Protein 4O64 (pdb70)

Secondary structure (P-SEA, 3-state):
cbbbbccccccccccccccccccccccccccccccccccccccccccccccccccccccccccccccccaaaaaaabbbbbccccccccccccccccbbbbbbccccccccccccc/cbbbbccccccccccccccccccccccccccccccccccccccccccccccccccccccccccccccccaaaaaaabbbbbccccccccccccccccbbbbbccccccccccccc/cccccccccccccccccccccccccccccccccccccccccccccccccccccccccccccccccccccaaaaaaabbbbbccccccccccccccccbbbbbcccccccccccccc

Radius of gyration: 34.54 Å; Cα contacts (8 Å, |Δi|>4): 686; chains: 3; bounding box: 106×86×38 Å

Nearest PDB structures (foldseek):
  4o64-assembly3_C  TM=9.996E-01  e=2.017E-24  Homo sapiens
  4o64-assembly2_B  TM=9.892E-01  e=1.108E-23  Homo sapiens
  6asb-assembly1_C  TM=9.617E-01  e=6.435E-22  Homo sapiens
  6asb-assembly4_L  TM=9.387E-01  e=3.248E-19  Homo sapiens
  4bbq-assembly2_B  TM=8.439E-01  e=7.973E-17  Homo sapiens

Structure (mmCIF, N/CA/C/O backbone):
data_4O64
#
_entry.id   4O64
#
_cell.length_a   107.322
_cell.length_b   107.322
_cell.length_c   34.130
_cell.angle_alpha   90.000
_cell.angle_beta   90.000
_cell.angle_gamma   120.000
#
_symmetry.space_group_name_H-M   'P 31'
#
loop_
_entity.id
_entity.type
_entity.pdbx_description
1 polymer 'Lysine-specific demethylase 2B'
2 non-polymer 'ZINC ION'
3 non-polymer 'UNKNOWN ATOM OR ION'
4 water water
#
loop_
_atom_site.group_PDB
_atom_site.id
_atom_site.type_symbol
_atom_site.label_atom_id
_atom_site.label_alt_id
_atom_site.label_comp_id
_atom_site.label_asym_id
_atom_site.label_entity_id
_atom_site.label_seq_id
_atom_site.pdbx_PDB_ins_code
_atom_site.Cartn_x
_atom_site.Cartn_y
_atom_site.Cartn_z
_atom_site.occupancy
_atom_site.B_iso_or_equiv
_atom_site.auth_seq_id
_atom_site.auth_comp_id
_atom_site.auth_asym_id
_atom_site.auth_atom_id
_atom_site.pdbx_PDB_model_num
ATOM 1 N N A ARG A 1 3 ? 106.936 58.148 1.241 0.50 53.51 608 ARG A N 1
ATOM 2 N N B ARG A 1 3 ? 105.831 59.589 0.349 0.50 53.19 608 ARG A N 1
ATOM 3 C CA A ARG A 1 3 ? 106.192 58.023 -0.056 0.50 53.11 608 ARG A CA 1
ATOM 4 C CA B ARG A 1 3 ? 106.129 58.150 0.078 0.50 52.41 608 ARG A CA 1
ATOM 5 C C . ARG A 1 3 ? 104.835 57.342 0.131 1.00 50.49 608 ARG A C 1
ATOM 6 O O . ARG A 1 3 ? 104.688 56.438 0.952 1.00 51.31 608 ARG A O 1
ATOM 9 N N . ARG A 1 4 ? 103.862 57.731 -0.683 1.00 49.61 609 ARG A N 1
ATOM 10 C CA . ARG A 1 4 ? 102.526 57.165 -0.550 1.00 47.82 609 ARG A CA 1
ATOM 11 C C . ARG A 1 4 ? 102.525 55.731 -1.084 1.00 42.24 609 ARG A C 1
ATOM 12 O O . ARG A 1 4 ? 103.213 55.403 -2.057 1.00 43.56 609 ARG A O 1
ATOM 16 N N . ARG A 1 5 ? 101.771 54.885 -0.400 1.00 36.39 610 ARG A N 1
ATOM 17 C CA . ARG A 1 5 ? 101.691 53.470 -0.692 1.00 34.02 610 ARG A CA 1
ATOM 18 C C . ARG A 1 5 ? 100.232 53.106 -0.860 1.00 33.38 610 ARG A C 1
ATOM 19 O O . ARG A 1 5 ? 99.353 53.888 -0.530 1.00 34.04 610 ARG A O 1
ATOM 27 N N . THR A 1 6 ? 99.992 51.907 -1.377 1.00 32.95 611 THR A N 1
ATOM 28 C CA . THR A 1 6 ? 98.658 51.426 -1.627 1.00 31.97 611 THR A CA 1
ATOM 29 C C . THR A 1 6 ? 98.435 50.177 -0.786 1.00 32.32 611 THR A C 1
ATOM 30 O O . THR A 1 6 ? 99.384 49.522 -0.350 1.00 32.01 611 THR A O 1
ATOM 34 N N . ARG A 1 7 ? 97.171 49.877 -0.535 1.00 30.54 612 ARG A N 1
ATOM 35 C CA . ARG A 1 7 ? 96.804 48.726 0.234 1.00 31.07 612 ARG A CA 1
ATOM 36 C C . ARG A 1 7 ? 97.184 47.428 -0.517 1.00 32.03 612 ARG A C 1
ATOM 37 O O . ARG A 1 7 ? 97.159 47.369 -1.733 1.00 33.20 612 ARG A O 1
ATOM 45 N N . CYS A 1 8 ? 97.569 46.413 0.246 1.00 32.53 613 CYS A N 1
ATOM 46 C CA . CYS A 1 8 ? 98.124 45.171 -0.297 1.00 32.13 613 CYS A CA 1
ATOM 47 C C . CYS A 1 8 ? 97.062 44.281 -0.959 1.00 36.03 613 CYS A C 1
ATOM 48 O O . CYS A 1 8 ? 97.389 43.489 -1.840 1.00 37.22 613 CYS A O 1
ATOM 51 N N . ARG A 1 9 ? 95.805 44.401 -0.496 1.00 38.89 614 ARG A N 1
ATOM 52 C CA . ARG A 1 9 ? 94.627 43.691 -1.060 1.00 41.89 614 ARG A CA 1
ATOM 53 C C . ARG A 1 9 ? 94.580 42.190 -0.709 1.00 44.86 614 ARG A C 1
ATOM 54 O O . ARG A 1 9 ? 93.824 41.421 -1.320 1.00 47.03 614 ARG A O 1
ATOM 62 N N . LYS A 1 10 ? 95.367 41.784 0.287 1.00 42.08 615 LYS A N 1
ATOM 63 C CA . LYS A 1 10 ? 95.477 40.363 0.669 1.00 43.37 615 LYS A CA 1
ATOM 64 C C . LYS A 1 10 ? 95.355 40.120 2.199 1.00 41.92 615 LYS A C 1
ATOM 65 O O . LYS A 1 10 ? 95.228 38.979 2.631 1.00 46.45 615 LYS A O 1
ATOM 69 N N . CYS A 1 11 ? 95.422 41.166 3.016 1.00 38.67 616 CYS A N 1
ATOM 70 C CA . CYS A 1 11 ? 95.380 40.982 4.464 1.00 38.52 616 CYS A CA 1
ATOM 71 C C . CYS A 1 11 ? 93.918 40.972 4.930 1.00 39.84 616 CYS A C 1
ATOM 72 O O . CYS A 1 11 ? 93.004 41.256 4.147 1.00 37.00 616 CYS A O 1
ATOM 75 N N . GLU A 1 12 ? 93.714 40.619 6.195 1.00 43.06 617 GLU A N 1
ATOM 76 C CA . GLU A 1 12 ? 92.377 40.515 6.793 1.00 44.30 617 GLU A CA 1
ATOM 77 C C . GLU A 1 12 ? 91.609 41.821 6.626 1.00 43.28 617 GLU A C 1
ATOM 78 O O . GLU A 1 12 ? 90.453 41.813 6.202 1.00 48.29 617 GLU A O 1
ATOM 80 N N . ALA A 1 13 ? 92.273 42.937 6.942 1.00 41.06 618 ALA A N 1
ATOM 81 C CA . ALA A 1 13 ? 91.687 44.297 6.816 1.00 38.65 618 ALA A CA 1
ATOM 82 C C . ALA A 1 13 ? 91.259 44.668 5.378 1.00 35.55 618 ALA A C 1
ATOM 83 O O . ALA A 1 13 ? 90.142 45.157 5.161 1.00 31.20 618 ALA A O 1
ATOM 85 N N . CYS A 1 14 ? 92.152 44.439 4.415 1.00 35.50 619 CYS A N 1
ATOM 86 C CA . CYS A 1 14 ? 91.866 44.678 2.973 1.00 35.65 619 CYS A CA 1
ATOM 87 C C . CYS A 1 14 ? 90.752 43.790 2.398 1.00 39.98 619 CYS A C 1
ATOM 88 O O . CYS A 1 14 ? 90.003 44.234 1.533 1.00 39.35 619 CYS A O 1
ATOM 91 N N . LEU A 1 15 ? 90.683 42.537 2.843 1.00 42.10 620 LEU A N 1
ATOM 92 C CA . LEU A 1 15 ? 89.706 41.585 2.297 1.00 47.42 620 LEU A CA 1
ATOM 93 C C . LEU A 1 15 ? 88.291 41.774 2.868 1.00 48.12 620 LEU A C 1
ATOM 94 O O . LEU A 1 15 ? 87.292 41.439 2.197 1.00 46.76 620 LEU A O 1
ATOM 99 N N . ARG A 1 16 ? 88.190 42.277 4.096 1.00 43.50 621 ARG A N 1
ATOM 100 C CA . ARG A 1 16 ? 86.889 42.361 4.706 1.00 45.03 621 ARG A CA 1
ATOM 101 C C . ARG A 1 16 ? 86.080 43.493 4.106 1.00 40.06 621 ARG A C 1
ATOM 102 O O . ARG A 1 16 ? 86.627 44.463 3.593 1.00 37.49 621 ARG A O 1
ATOM 110 N N . THR A 1 17 ? 84.762 43.324 4.135 1.00 40.14 622 THR A N 1
ATOM 111 C CA . THR A 1 17 ? 83.825 44.313 3.602 1.00 37.06 622 THR A CA 1
ATOM 112 C C . THR A 1 17 ? 83.730 45.496 4.537 1.00 33.80 622 THR A C 1
ATOM 113 O O . THR A 1 17 ? 84.036 45.405 5.712 1.00 33.06 622 THR A O 1
ATOM 117 N N . GLU A 1 18 ? 83.292 46.610 3.998 1.00 31.89 623 GLU A N 1
ATOM 118 C CA . GLU A 1 18 ? 83.087 47.794 4.787 1.00 30.48 623 GLU A CA 1
ATOM 119 C C . GLU A 1 18 ? 82.031 47.559 5.841 1.00 29.78 623 GLU A C 1
ATOM 120 O O . GLU A 1 18 ? 80.985 47.001 5.553 1.00 30.34 623 GLU A O 1
ATOM 126 N N . CYS A 1 19 ? 82.317 47.987 7.069 1.00 28.35 624 CYS A N 1
ATOM 127 C CA . CYS A 1 19 ? 81.462 47.677 8.232 1.00 28.69 624 CYS A CA 1
ATOM 128 C C . CYS A 1 19 ? 80.107 48.377 8.200 1.00 29.27 624 CYS A C 1
ATOM 129 O O . CYS A 1 19 ? 79.186 47.929 8.844 1.00 34.09 624 CYS A O 1
ATOM 132 N N . GLY A 1 20 ? 79.999 49.483 7.462 1.00 28.21 625 GLY A N 1
ATOM 133 C CA . GLY A 1 20 ? 78.773 50.239 7.389 1.00 27.99 625 GLY A CA 1
ATOM 134 C C . GLY A 1 20 ? 78.385 50.981 8.661 1.00 29.58 625 GLY A C 1
ATOM 135 O O . GLY A 1 20 ? 77.317 51.565 8.702 1.00 29.52 625 GLY A O 1
ATOM 136 N N . GLU A 1 21 ? 79.239 50.981 9.698 1.00 30.03 626 GLU A N 1
ATOM 137 C CA . GLU A 1 21 ? 78.840 51.551 11.012 1.00 32.72 626 GLU A CA 1
ATOM 138 C C . GLU A 1 21 ? 79.741 52.648 11.558 1.00 31.42 626 GLU A C 1
ATOM 139 O O . GLU A 1 21 ? 79.283 53.502 12.314 1.00 33.63 626 GLU A O 1
ATOM 145 N N . CYS A 1 22 ? 81.008 52.637 11.167 1.00 28.64 627 CYS A N 1
ATOM 146 C CA . CYS A 1 22 ? 81.948 53.637 11.606 1.00 26.73 627 CYS A CA 1
ATOM 147 C C . CYS A 1 22 ? 81.625 55.008 10.976 1.00 26.02 627 CYS A C 1
ATOM 148 O O . CYS A 1 22 ? 80.836 55.095 10.016 1.00 21.78 627 CYS A O 1
ATOM 151 N N . HIS A 1 23 ? 82.205 56.076 11.547 1.00 25.55 628 HIS A N 1
ATOM 152 C CA . HIS A 1 23 ? 81.904 57.423 11.077 1.00 26.04 628 HIS A CA 1
ATOM 153 C C . HIS A 1 23 ? 82.298 57.650 9.570 1.00 25.50 628 HIS A C 1
ATOM 154 O O . HIS A 1 23 ? 81.730 58.517 8.911 1.00 25.10 628 HIS A O 1
ATOM 161 N N . PHE A 1 24 ? 83.211 56.835 9.039 1.00 24.24 629 PHE A N 1
ATOM 162 C CA . PHE A 1 24 ? 83.618 56.948 7.644 1.00 24.52 629 PHE A CA 1
ATOM 163 C C . PHE A 1 24 ? 82.705 56.195 6.699 1.00 23.90 629 PHE A C 1
ATOM 164 O O . PHE A 1 24 ? 82.351 56.710 5.612 1.00 24.68 629 PHE A O 1
ATOM 172 N N . CYS A 1 25 ? 82.298 54.993 7.096 1.00 23.92 630 CYS A N 1
ATOM 173 C CA . CYS A 1 25 ? 81.286 54.251 6.327 1.00 23.29 630 CYS A CA 1
ATOM 174 C C . CYS A 1 25 ? 79.992 55.032 6.258 1.00 23.89 630 CYS A C 1
ATOM 175 O O . CYS A 1 25 ? 79.401 55.173 5.186 1.00 24.02 630 CYS A O 1
ATOM 178 N N . LYS A 1 26 ? 79.552 55.547 7.392 1.00 27.09 631 LYS A N 1
ATOM 179 C CA . LYS A 1 26 ? 78.295 56.309 7.454 1.00 29.98 631 LYS A CA 1
ATOM 180 C C . LYS A 1 26 ? 78.323 57.508 6.469 1.00 29.08 631 LYS A C 1
ATOM 181 O O . LYS A 1 26 ? 77.292 57.920 5.945 1.00 27.09 631 LYS A O 1
ATOM 187 N N . ASP A 1 27 ? 79.511 58.069 6.236 1.00 28.12 632 ASP A N 1
ATOM 188 C CA . ASP A 1 27 ? 79.653 59.193 5.312 1.00 27.97 632 ASP A CA 1
ATOM 189 C C . ASP A 1 27 ? 79.626 58.775 3.817 1.00 27.41 632 ASP A C 1
ATOM 190 O O . ASP A 1 27 ? 79.313 59.599 2.932 1.00 27.97 632 ASP A O 1
ATOM 195 N N . MET A 1 28 ? 79.924 57.513 3.527 1.00 25.57 633 MET A N 1
ATOM 196 C CA . MET A 1 28 ? 79.998 57.074 2.133 1.00 25.73 633 MET A CA 1
ATOM 197 C C . MET A 1 28 ? 78.618 57.064 1.467 1.00 27.38 633 MET A C 1
ATOM 198 O O . MET A 1 28 ? 77.630 56.609 2.064 1.00 26.19 633 MET A O 1
ATOM 203 N N . LYS A 1 29 ? 78.573 57.523 0.218 1.00 29.41 634 LYS A N 1
ATOM 204 C CA . LYS A 1 29 ? 77.375 57.461 -0.626 1.00 31.82 634 LYS A CA 1
ATOM 205 C C . LYS A 1 29 ? 76.747 56.079 -0.613 1.00 31.62 634 LYS A C 1
ATOM 206 O O . LYS A 1 29 ? 75.526 55.973 -0.513 1.00 28.99 634 LYS A O 1
ATOM 212 N N . LYS A 1 30 ? 77.569 55.017 -0.728 1.00 29.65 635 LYS A N 1
ATOM 213 C CA . LYS A 1 30 ? 77.018 53.618 -0.796 1.00 29.73 635 LYS A CA 1
ATOM 214 C C . LYS A 1 30 ? 76.220 53.276 0.472 1.00 27.91 635 LYS A C 1
ATOM 215 O O . LYS A 1 30 ? 75.340 52.446 0.451 1.00 26.45 635 LYS A O 1
ATOM 220 N N . PHE A 1 31 ? 76.524 53.955 1.580 1.00 28.41 636 PHE A N 1
ATOM 221 C CA . PHE A 1 31 ? 75.725 53.787 2.809 1.00 27.98 636 PHE A CA 1
ATOM 222 C C . PHE A 1 31 ? 74.690 54.910 3.024 1.00 29.18 636 PHE A C 1
ATOM 223 O O . PHE A 1 31 ? 74.085 55.023 4.105 1.00 28.72 636 PHE A O 1
ATOM 231 N N . GLY A 1 32 ? 74.460 55.704 1.974 1.00 30.17 637 GLY A N 1
ATOM 232 C CA . GLY A 1 32 ? 73.442 56.760 2.000 1.00 31.78 637 GLY A CA 1
ATOM 233 C C . GLY A 1 32 ? 73.941 58.093 2.548 1.00 32.34 637 GLY A C 1
ATOM 234 O O . GLY A 1 32 ? 73.149 58.985 2.797 1.00 32.14 637 GLY A O 1
ATOM 235 N N . GLY A 1 33 ? 75.262 58.239 2.708 1.00 31.24 638 GLY A N 1
ATOM 236 C CA . GLY A 1 33 ? 75.856 59.485 3.209 1.00 28.81 638 GLY A CA 1
ATOM 237 C C . GLY A 1 33 ? 76.247 60.454 2.092 1.00 29.60 638 GLY A C 1
ATOM 238 O O . GLY A 1 33 ? 76.174 60.106 0.919 1.00 27.71 638 GLY A O 1
ATOM 239 N N . PRO A 1 34 ? 76.685 61.680 2.467 1.00 30.90 639 PRO A N 1
ATOM 240 C CA . PRO A 1 34 ? 77.032 62.751 1.512 1.00 33.81 639 PRO A CA 1
ATOM 241 C C . PRO A 1 34 ? 78.374 62.577 0.802 1.00 33.27 639 PRO A C 1
ATOM 242 O O . PRO A 1 34 ? 78.602 63.214 -0.210 1.00 33.86 639 PRO A O 1
ATOM 246 N N . GLY A 1 35 ? 79.259 61.746 1.342 1.00 32.50 640 GLY A N 1
ATOM 247 C CA . GLY A 1 35 ? 80.509 61.421 0.652 1.00 32.76 640 GLY A CA 1
ATOM 248 C C . GLY A 1 35 ? 81.525 62.553 0.683 1.00 34.59 640 GLY A C 1
ATOM 249 O O . GLY A 1 35 ? 82.249 62.751 -0.289 1.00 39.32 640 GLY A O 1
ATOM 250 N N . ARG A 1 36 ? 81.583 63.278 1.803 1.00 35.57 641 ARG A N 1
ATOM 251 C CA . ARG A 1 36 ? 82.490 64.432 1.973 1.00 38.93 641 ARG A CA 1
ATOM 252 C C . ARG A 1 36 ? 83.805 64.120 2.674 1.00 36.04 641 ARG A C 1
ATOM 253 O O . ARG A 1 36 ? 84.815 64.705 2.332 1.00 36.98 641 ARG A O 1
ATOM 261 N N . MET A 1 37 ? 83.797 63.215 3.648 1.00 35.08 642 MET A N 1
ATOM 262 C CA . MET A 1 37 ? 85.034 62.872 4.410 1.00 35.39 642 MET A CA 1
ATOM 263 C C . MET A 1 37 ? 86.019 62.093 3.549 1.00 34.44 642 MET A C 1
ATOM 264 O O . MET A 1 37 ? 87.221 62.308 3.638 1.00 33.77 642 MET A O 1
ATOM 269 N N . LYS A 1 38 ? 85.501 61.191 2.713 1.00 32.87 643 LYS A N 1
ATOM 270 C CA . LYS A 1 38 ? 86.310 60.490 1.730 1.00 33.63 643 LYS A CA 1
ATOM 271 C C . LYS A 1 38 ? 87.381 59.602 2.354 1.00 34.48 643 LYS A C 1
ATOM 272 O O . LYS A 1 38 ? 88.473 59.450 1.775 1.00 32.29 643 LYS A O 1
ATOM 278 N N . GLN A 1 39 ? 87.093 59.014 3.524 1.00 32.69 644 GLN A N 1
ATOM 279 C CA . GLN A 1 39 ? 88.060 58.133 4.178 1.00 31.07 644 GLN A CA 1
ATOM 280 C C . GLN A 1 39 ? 87.617 56.714 4.029 1.00 29.08 644 GLN A C 1
ATOM 281 O O . GLN A 1 39 ? 86.460 56.442 3.765 1.00 28.86 644 GLN A O 1
ATOM 287 N N . SER A 1 40 ? 88.543 55.800 4.221 1.00 27.23 645 SER A N 1
ATOM 288 C CA . SER A 1 40 ? 88.240 54.390 4.136 1.00 28.97 645 SER A CA 1
ATOM 289 C C . SER A 1 40 ? 87.617 53.901 5.474 1.00 26.48 645 SER A C 1
ATOM 290 O O . SER A 1 40 ? 87.777 54.543 6.523 1.00 28.93 645 SER A O 1
ATOM 293 N N . CYS A 1 41 ? 86.901 52.787 5.427 1.00 24.70 646 CYS A N 1
ATOM 294 C CA . CYS A 1 41 ? 86.356 52.156 6.636 1.00 24.47 646 CYS A CA 1
ATOM 295 C C . CYS A 1 41 ? 87.466 51.933 7.644 1.00 25.16 646 CYS A C 1
ATOM 296 O O . CYS A 1 41 ? 88.505 51.472 7.272 1.00 22.56 646 CYS A O 1
ATOM 299 N N . ILE A 1 42 ? 87.212 52.239 8.922 1.00 27.32 647 ILE A N 1
ATOM 300 C CA . ILE A 1 42 ? 88.228 52.102 9.992 1.00 31.80 647 ILE A CA 1
ATOM 301 C C . ILE A 1 42 ? 88.683 50.630 10.230 1.00 34.32 647 ILE A C 1
ATOM 302 O O . ILE A 1 42 ? 89.757 50.393 10.795 1.00 36.86 647 ILE A O 1
ATOM 307 N N . MET A 1 43 ? 87.857 49.670 9.799 1.00 33.57 648 MET A N 1
ATOM 308 C CA . MET A 1 43 ? 88.188 48.251 9.904 1.00 36.49 648 MET A CA 1
ATOM 309 C C . MET A 1 43 ? 89.055 47.785 8.725 1.00 34.07 648 MET A C 1
ATOM 310 O O . MET A 1 43 ? 89.570 46.688 8.750 1.00 34.83 648 MET A O 1
ATOM 315 N N . ARG A 1 44 ? 89.221 48.632 7.708 1.00 31.47 649 ARG A N 1
ATOM 316 C CA . ARG A 1 44 ? 90.012 48.283 6.527 1.00 28.64 649 ARG A CA 1
ATOM 317 C C . ARG A 1 44 ? 91.354 49.019 6.409 1.00 28.36 649 ARG A C 1
ATOM 318 O O . ARG A 1 44 ? 91.815 49.291 5.282 1.00 27.75 649 ARG A O 1
ATOM 326 N N . GLN A 1 45 ? 92.003 49.314 7.531 1.00 28.67 650 GLN A N 1
ATOM 327 C CA A GLN A 1 45 ? 93.325 49.900 7.464 0.60 30.43 650 GLN A CA 1
ATOM 328 C CA B GLN A 1 45 ? 93.362 49.900 7.512 0.40 29.29 650 GLN A CA 1
ATOM 329 C C . GLN A 1 45 ? 94.367 48.797 7.181 1.00 30.71 650 GLN A C 1
ATOM 330 O O . GLN A 1 45 ? 94.640 47.921 8.018 1.00 30.89 650 GLN A O 1
ATOM 341 N N . CYS A 1 46 ? 94.928 48.840 5.971 1.00 30.12 651 CYS A N 1
ATOM 342 C CA . CYS A 1 46 ? 95.858 47.812 5.530 1.00 30.55 651 CYS A CA 1
ATOM 343 C C . CYS A 1 46 ? 96.996 47.599 6.521 1.00 33.11 651 CYS A C 1
ATOM 344 O O . CYS A 1 46 ? 97.584 48.549 7.020 1.00 30.50 651 CYS A O 1
ATOM 347 N N . ILE A 1 47 ? 97.295 46.333 6.782 1.00 37.88 652 ILE A N 1
ATOM 348 C CA . ILE A 1 47 ? 98.349 45.952 7.725 1.00 43.07 652 ILE A CA 1
ATOM 349 C C . ILE A 1 47 ? 99.764 46.162 7.152 1.00 39.61 652 ILE A C 1
ATOM 350 O O . ILE A 1 47 ? 100.684 46.542 7.885 1.00 41.93 652 ILE A O 1
ATOM 355 N N . ALA A 1 48 ? 99.932 45.916 5.859 1.00 35.20 653 ALA A N 1
ATOM 356 C CA . ALA A 1 48 ? 101.267 45.992 5.214 1.00 33.08 653 ALA A CA 1
ATOM 357 C C . ALA A 1 48 ? 101.166 46.573 3.788 1.00 29.77 653 ALA A C 1
ATOM 358 O O . ALA A 1 48 ? 101.175 45.835 2.794 1.00 28.08 653 ALA A O 1
ATOM 360 N N . PRO A 1 49 ? 101.053 47.916 3.694 1.00 27.96 654 PRO A N 1
ATOM 361 C CA . PRO A 1 49 ? 100.866 48.556 2.405 1.00 26.60 654 PRO A CA 1
ATOM 362 C C . PRO A 1 49 ? 102.104 48.454 1.563 1.00 26.31 654 PRO A C 1
ATOM 363 O O . PRO A 1 49 ? 103.221 48.421 2.089 1.00 24.29 654 PRO A O 1
ATOM 367 N N . VAL A 1 50 ? 101.862 48.389 0.255 1.00 25.24 655 VAL A N 1
ATOM 368 C CA . VAL A 1 50 ? 102.860 48.087 -0.758 1.00 26.55 655 VAL A CA 1
ATOM 369 C C . VAL A 1 50 ? 103.120 49.296 -1.623 1.00 26.10 655 VAL A C 1
ATOM 370 O O . VAL A 1 50 ? 102.280 50.218 -1.733 1.00 25.43 655 VAL A O 1
ATOM 374 N N . LEU A 1 51 ? 104.270 49.290 -2.254 1.00 26.04 656 LEU A N 1
ATOM 375 C CA . LEU A 1 51 ? 104.613 50.330 -3.194 1.00 27.05 656 LEU A CA 1
ATOM 376 C C . LEU A 1 51 ? 103.577 50.406 -4.335 1.00 27.37 656 LEU A C 1
ATOM 377 O O . LEU A 1 51 ? 102.977 49.392 -4.718 1.00 27.67 656 LEU A O 1
ATOM 382 N N . PRO A 1 52 ? 103.382 51.590 -4.893 1.00 27.85 657 PRO A N 1
ATOM 383 C CA . PRO A 1 52 ? 102.478 51.690 -6.038 1.00 30.12 657 PRO A CA 1
ATOM 384 C C . PRO A 1 52 ? 103.010 50.961 -7.272 1.00 31.44 657 PRO A C 1
ATOM 385 O O . PRO A 1 52 ? 104.239 50.877 -7.473 1.00 30.95 657 PRO A O 1
ATOM 389 N N . HIS A 1 53 ? 102.085 50.464 -8.101 1.00 31.25 658 HIS A N 1
ATOM 390 C CA . HIS A 1 53 ? 102.430 49.710 -9.321 1.00 32.12 658 HIS A CA 1
ATOM 391 C C . HIS A 1 53 ? 103.404 50.445 -10.276 1.00 32.96 658 HIS A C 1
ATOM 392 O O . HIS A 1 53 ? 104.043 49.819 -11.082 1.00 33.87 658 HIS A O 1
ATOM 399 N N . THR A 1 54 ? 103.492 51.776 -10.167 1.00 37.37 659 THR A N 1
ATOM 400 C CA . THR A 1 54 ? 104.390 52.581 -10.992 1.00 35.11 659 THR A CA 1
ATOM 401 C C . THR A 1 54 ? 105.769 52.787 -10.370 1.00 32.05 659 THR A C 1
ATOM 402 O O . THR A 1 54 ? 106.592 53.471 -10.948 1.00 32.76 659 THR A O 1
ATOM 406 N N . ALA A 1 55 ? 106.023 52.207 -9.196 1.00 30.66 660 ALA A N 1
ATOM 407 C CA . ALA A 1 55 ? 107.306 52.364 -8.517 1.00 28.16 660 ALA A CA 1
ATOM 408 C C . ALA A 1 55 ? 108.394 51.698 -9.329 1.00 28.19 660 ALA A C 1
ATOM 409 O O . ALA A 1 55 ? 108.200 50.593 -9.865 1.00 29.23 660 ALA A O 1
ATOM 411 N N . VAL A 1 56 ? 109.535 52.382 -9.417 1.00 28.02 661 VAL A N 1
ATOM 412 C CA . VAL A 1 56 ? 110.711 51.901 -10.140 1.00 27.28 661 VAL A CA 1
ATOM 413 C C . VAL A 1 56 ? 111.937 52.334 -9.364 1.00 27.26 661 VAL A C 1
ATOM 414 O O . VAL A 1 56 ? 111.879 53.202 -8.482 1.00 27.84 661 VAL A O 1
ATOM 418 N N . CYS A 1 57 ? 113.057 51.727 -9.716 1.00 29.93 662 CYS A N 1
ATOM 419 C CA . CYS A 1 57 ? 114.358 52.069 -9.149 1.00 26.54 662 CYS A CA 1
ATOM 420 C C . CYS A 1 57 ? 114.841 53.422 -9.697 1.00 28.12 662 CYS A C 1
ATOM 421 O O . CYS A 1 57 ? 114.759 53.683 -10.902 1.00 30.30 662 CYS A O 1
ATOM 424 N N . LEU A 1 58 ? 115.330 54.280 -8.793 1.00 27.57 663 LEU A N 1
ATOM 425 C CA A LEU A 1 58 ? 115.791 55.618 -9.177 0.60 29.58 663 LEU A CA 1
ATOM 426 C CA B LEU A 1 58 ? 115.821 55.627 -9.123 0.40 29.11 663 LEU A CA 1
ATOM 427 C C . LEU A 1 58 ? 117.067 55.606 -10.018 1.00 31.52 663 LEU A C 1
ATOM 428 O O . LEU A 1 58 ? 117.434 56.621 -10.576 1.00 35.67 663 LEU A O 1
ATOM 437 N N . VAL A 1 59 ? 117.739 54.458 -10.108 1.00 31.58 664 VAL A N 1
ATOM 438 C CA . VAL A 1 59 ? 118.967 54.339 -10.884 1.00 33.44 664 VAL A CA 1
ATOM 439 C C . VAL A 1 59 ? 118.644 53.844 -12.284 1.00 33.15 664 VAL A C 1
ATOM 440 O O . VAL A 1 59 ? 118.899 54.533 -13.276 1.00 39.14 664 VAL A O 1
ATOM 444 N N . CYS A 1 60 ? 118.079 52.650 -12.360 1.00 30.95 665 CYS A N 1
ATOM 445 C CA . CYS A 1 60 ? 117.864 51.992 -13.628 1.00 32.23 665 CYS A CA 1
ATOM 446 C C . CYS A 1 60 ? 116.462 52.182 -14.182 1.00 31.23 665 CYS A C 1
ATOM 447 O O . CYS A 1 60 ? 116.215 51.806 -15.328 1.00 32.11 665 CYS A O 1
ATOM 450 N N . GLY A 1 61 ? 115.541 52.742 -13.398 1.00 29.01 666 GLY A N 1
ATOM 451 C CA . GLY A 1 61 ? 114.215 53.053 -13.924 1.00 29.84 666 GLY A CA 1
ATOM 452 C C . GLY A 1 61 ? 113.350 51.826 -14.192 1.00 31.16 666 GLY A C 1
ATOM 453 O O . GLY A 1 61 ? 112.289 51.952 -14.789 1.00 32.66 666 GLY A O 1
ATOM 454 N N . GLU A 1 62 ? 113.788 50.647 -13.723 1.00 31.22 667 GLU A N 1
ATOM 455 C CA . GLU A 1 62 ? 112.997 49.406 -13.793 1.00 31.98 667 GLU A CA 1
ATOM 456 C C . GLU A 1 62 ? 112.284 49.065 -12.466 1.00 30.82 667 GLU A C 1
ATOM 457 O O . GLU A 1 62 ? 112.720 49.467 -11.356 1.00 28.86 667 GLU A O 1
ATOM 463 N N . ALA A 1 63 ? 111.236 48.266 -12.591 1.00 31.17 668 ALA A N 1
ATOM 464 C CA . ALA A 1 63 ? 110.467 47.785 -11.440 1.00 33.23 668 ALA A CA 1
ATOM 465 C C . ALA A 1 63 ? 111.184 46.617 -10.783 1.00 33.74 668 ALA A C 1
ATOM 466 O O . ALA A 1 63 ? 112.320 46.320 -11.132 1.00 35.85 668 ALA A O 1
ATOM 468 N N . GLY A 1 64 ? 110.521 45.965 -9.824 1.00 36.05 669 GLY A N 1
ATOM 469 C CA . GLY A 1 64 ? 111.070 44.768 -9.172 1.00 36.90 669 GLY A CA 1
ATOM 470 C C . GLY A 1 64 ? 111.239 43.635 -10.177 1.00 38.67 669 GLY A C 1
ATOM 471 O O . GLY A 1 64 ? 110.395 43.437 -11.050 1.00 38.55 669 GLY A O 1
ATOM 472 N N . LYS A 1 65 ? 112.340 42.905 -10.076 1.00 37.57 670 LYS A N 1
ATOM 473 C CA . LYS A 1 65 ? 112.551 41.763 -10.947 1.00 39.38 670 LYS A CA 1
ATOM 474 C C . LYS A 1 65 ? 112.943 40.543 -10.139 1.00 38.43 670 LYS A C 1
ATOM 475 O O . LYS A 1 65 ? 113.549 39.609 -10.657 1.00 38.72 670 LYS A O 1
ATOM 481 N N . GLU A 1 66 ? 112.561 40.532 -8.869 1.00 36.94 671 GLU A N 1
ATOM 482 C CA . GLU A 1 66 ? 112.973 39.447 -7.961 1.00 40.00 671 GLU A CA 1
ATOM 483 C C . GLU A 1 66 ? 112.488 38.069 -8.423 1.00 44.14 671 GLU A C 1
ATOM 484 O O . GLU A 1 66 ? 113.148 37.060 -8.158 1.00 44.74 671 GLU A O 1
ATOM 490 N N . ASP A 1 67 ? 111.355 38.029 -9.130 1.00 46.19 672 ASP A N 1
ATOM 491 C CA . ASP A 1 67 ? 110.796 36.750 -9.628 1.00 52.07 672 ASP A CA 1
ATOM 492 C C . ASP A 1 67 ? 111.656 36.094 -10.720 1.00 52.56 672 ASP A C 1
ATOM 493 O O . ASP A 1 67 ? 111.626 34.866 -10.879 1.00 58.85 672 ASP A O 1
ATOM 498 N N . THR A 1 68 ? 112.432 36.901 -11.452 1.00 49.08 673 THR A N 1
ATOM 499 C CA . THR A 1 68 ? 113.305 36.395 -12.552 1.00 50.10 673 THR A CA 1
ATOM 500 C C . THR A 1 68 ? 114.585 35.681 -12.081 1.00 52.10 673 THR A C 1
ATOM 501 O O . THR A 1 68 ? 115.271 35.015 -12.866 1.00 55.21 673 THR A O 1
ATOM 505 N N . VAL A 1 69 ? 114.904 35.818 -10.804 1.00 52.28 674 VAL A N 1
ATOM 506 C CA . VAL A 1 69 ? 116.135 35.275 -10.253 1.00 55.66 674 VAL A CA 1
ATOM 507 C C . VAL A 1 69 ? 115.755 34.322 -9.129 1.00 58.28 674 VAL A C 1
ATOM 508 O O . VAL A 1 69 ? 114.777 34.560 -8.411 1.00 56.73 674 VAL A O 1
ATOM 512 N N . GLU A 1 70 ? 116.507 33.234 -8.993 1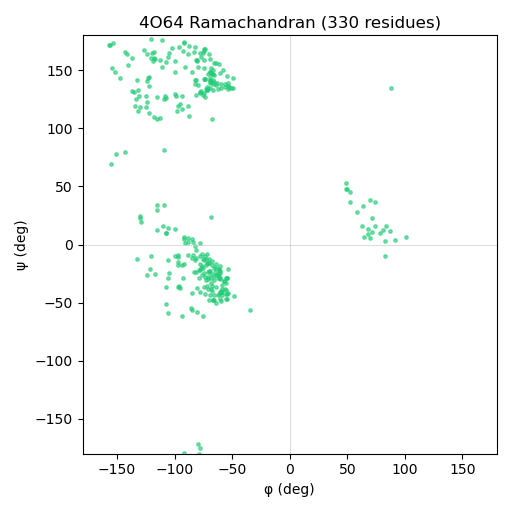.00 62.84 675 GLU A N 1
ATOM 513 C CA . GLU A 1 70 ? 116.214 32.222 -7.974 1.00 67.14 675 GLU A CA 1
ATOM 514 C C . GLU A 1 70 ? 117.211 32.239 -6.813 1.00 65.14 675 GLU A C 1
ATOM 515 O O . GLU A 1 70 ? 116.812 32.025 -5.683 1.00 67.65 675 GLU A O 1
ATOM 521 N N . GLU A 1 71 ? 118.496 32.493 -7.088 1.00 63.96 676 GLU A N 1
ATOM 522 C CA . GLU A 1 71 ? 119.499 32.649 -6.020 1.00 63.53 676 GLU A CA 1
ATOM 523 C C . GLU A 1 71 ? 119.044 33.763 -5.061 1.00 58.86 676 GLU A C 1
ATOM 524 O O . GLU A 1 71 ? 118.533 34.794 -5.496 1.00 53.97 676 GLU A O 1
ATOM 526 N N . GLU A 1 72 ? 119.214 33.547 -3.760 1.00 59.00 677 GLU A N 1
ATOM 527 C CA . GLU A 1 72 ? 118.589 34.438 -2.771 1.00 57.64 677 GLU A CA 1
ATOM 528 C C . GLU A 1 72 ? 119.176 35.857 -2.743 1.00 49.78 677 GLU A C 1
ATOM 529 O O . GLU A 1 72 ? 118.448 36.821 -2.567 1.00 45.19 677 GLU A O 1
ATOM 535 N N . GLU A 1 73 ? 120.487 35.964 -2.917 1.00 49.98 678 GLU A N 1
ATOM 536 C CA . GLU A 1 73 ? 121.160 37.264 -2.937 1.00 47.20 678 GLU A CA 1
ATOM 537 C C . GLU A 1 73 ? 120.724 38.050 -4.167 1.00 41.09 678 GLU A C 1
ATOM 538 O O . GLU A 1 73 ? 120.357 39.198 -4.045 1.00 35.86 678 GLU A O 1
ATOM 544 N N . GLY A 1 74 ? 120.747 37.397 -5.332 1.00 41.19 679 GLY A N 1
ATOM 545 C CA . GLY A 1 74 ? 120.323 37.995 -6.591 1.00 39.85 679 GLY A CA 1
ATOM 546 C C . GLY A 1 74 ? 118.865 38.441 -6.594 1.00 37.89 679 GLY A C 1
ATOM 547 O O . GLY A 1 74 ? 118.537 39.518 -7.143 1.00 35.72 679 GLY A O 1
ATOM 548 N N . LYS A 1 75 ? 117.994 37.611 -5.992 1.00 38.97 680 LYS A N 1
ATOM 549 C CA A LYS A 1 75 ? 116.571 37.952 -5.821 0.60 37.67 680 LYS A CA 1
ATOM 550 C CA B LYS A 1 75 ? 116.572 37.943 -5.826 0.40 37.21 680 LYS A CA 1
ATOM 551 C C . LYS A 1 75 ? 116.420 39.236 -5.013 1.00 34.48 680 LYS A C 1
ATOM 552 O O . LYS A 1 75 ? 115.757 40.184 -5.451 1.00 31.90 680 LYS A O 1
ATOM 563 N N . PHE A 1 76 ? 117.036 39.259 -3.825 1.00 35.06 681 PHE A N 1
ATOM 564 C CA . PHE A 1 76 ? 117.011 40.444 -2.953 1.00 32.27 681 PHE A CA 1
ATOM 565 C C . PHE A 1 76 ? 117.491 41.703 -3.669 1.00 29.62 681 PHE A C 1
ATOM 566 O O . PHE A 1 76 ? 116.896 42.776 -3.522 1.00 27.88 681 PHE A O 1
ATOM 574 N N . ASN A 1 77 ? 118.552 41.567 -4.457 1.00 29.44 682 ASN A N 1
ATOM 575 C CA . ASN A 1 77 ? 119.148 42.701 -5.174 1.00 28.72 682 ASN A CA 1
ATOM 576 C C . ASN A 1 77 ? 118.335 43.219 -6.348 1.00 27.80 682 ASN A C 1
ATOM 577 O O . ASN A 1 77 ? 118.632 44.280 -6.862 1.00 26.58 682 ASN A O 1
ATOM 582 N N . LEU A 1 78 ? 117.320 42.473 -6.789 1.00 30.70 683 LEU A N 1
ATOM 583 C CA . LEU A 1 78 ? 116.407 42.960 -7.845 1.00 30.46 683 LEU A CA 1
ATOM 584 C C . LEU A 1 78 ? 115.030 43.318 -7.300 1.00 31.21 683 LEU A C 1
ATOM 585 O O . LEU A 1 78 ? 114.086 43.586 -8.068 1.00 31.06 683 LEU A O 1
ATOM 590 N N . MET A 1 79 ? 114.913 43.337 -5.970 1.00 33.86 684 MET A N 1
ATOM 591 C CA . MET A 1 79 ? 113.736 43.886 -5.296 1.00 33.32 684 MET A CA 1
ATOM 592 C C . MET A 1 79 ? 113.849 45.368 -5.218 1.00 29.77 684 MET A C 1
ATOM 593 O O . MET A 1 79 ? 114.932 45.898 -4.952 1.00 29.04 684 MET A O 1
ATOM 598 N N . LEU A 1 80 ? 112.728 46.049 -5.395 1.00 27.74 685 LEU A N 1
ATOM 599 C CA . LEU A 1 80 ? 112.624 47.473 -5.043 1.00 25.96 685 LEU A CA 1
ATOM 600 C C . LEU A 1 80 ? 112.609 47.586 -3.541 1.00 24.63 685 LEU A C 1
ATOM 601 O O . LEU A 1 80 ? 111.894 46.844 -2.875 1.00 23.63 685 LEU A O 1
ATOM 606 N N . MET A 1 81 ? 113.417 48.506 -3.022 1.00 22.64 686 MET A N 1
ATOM 607 C CA . MET A 1 81 ? 113.477 48.787 -1.595 1.00 22.95 686 MET A CA 1
ATOM 608 C C . MET A 1 81 ? 113.375 50.280 -1.412 1.00 22.45 686 MET A C 1
ATOM 609 O O . MET A 1 81 ? 114.135 51.031 -2.013 1.00 22.72 686 MET A O 1
ATOM 614 N N . GLU A 1 82 ? 112.441 50.700 -0.565 1.00 22.16 687 GLU A N 1
ATOM 615 C CA . GLU A 1 82 ? 112.281 52.099 -0.199 1.00 22.70 687 GLU A CA 1
ATOM 616 C C . GLU A 1 82 ? 112.957 52.358 1.145 1.00 21.81 687 GLU A C 1
ATOM 617 O O . GLU A 1 82 ? 112.674 51.658 2.137 1.00 22.41 687 GLU A O 1
ATOM 623 N N . CYS A 1 83 ? 113.825 53.370 1.194 1.00 19.94 688 CYS A N 1
ATOM 624 C CA . CYS A 1 83 ? 114.459 53.743 2.433 1.00 20.95 688 CYS A CA 1
ATOM 625 C C . CYS A 1 83 ? 113.482 54.492 3.351 1.00 22.31 688 CYS A C 1
ATOM 626 O O . CYS A 1 83 ? 112.829 55.474 2.955 1.00 21.18 688 CYS A O 1
ATOM 629 N N . SER A 1 84 ? 113.398 54.015 4.577 1.00 22.46 689 SER A N 1
ATOM 630 C CA . SER A 1 84 ? 112.558 54.627 5.580 1.00 25.72 689 SER A CA 1
ATOM 631 C C . SER A 1 84 ? 113.125 55.976 6.080 1.00 28.07 689 SER A C 1
ATOM 632 O O . SER A 1 84 ? 112.456 56.657 6.841 1.00 29.50 689 SER A O 1
ATOM 635 N N . ILE A 1 85 ? 114.361 56.338 5.690 1.00 26.89 690 ILE A N 1
ATOM 636 C CA . ILE A 1 85 ? 114.984 57.595 6.162 1.00 28.35 690 ILE A CA 1
ATOM 637 C C . ILE A 1 85 ? 115.047 58.660 5.056 1.00 29.17 690 ILE A C 1
ATOM 638 O O . ILE A 1 85 ? 114.638 59.802 5.276 1.00 28.47 690 ILE A O 1
ATOM 643 N N . CYS A 1 86 ? 115.580 58.298 3.882 1.00 27.23 691 CYS A N 1
ATOM 644 C CA . CYS A 1 86 ? 115.697 59.255 2.785 1.00 27.83 691 CYS A CA 1
ATOM 645 C C . CYS A 1 86 ? 114.578 59.087 1.757 1.00 28.24 691 CYS A C 1
ATOM 646 O O . CYS A 1 86 ? 114.441 59.924 0.852 1.00 30.46 691 CYS A O 1
ATOM 649 N N . ASN A 1 87 ? 113.807 58.002 1.881 1.00 26.74 692 ASN A N 1
ATOM 650 C CA . ASN A 1 87 ? 112.659 57.706 1.003 1.00 27.91 692 ASN A CA 1
ATOM 651 C C . ASN A 1 87 ? 112.961 57.361 -0.454 1.00 26.36 692 ASN A C 1
ATOM 652 O O . ASN A 1 87 ? 112.046 57.301 -1.252 1.00 25.85 692 ASN A O 1
ATOM 657 N N . GLU A 1 88 ? 114.222 57.076 -0.782 1.00 26.41 693 GLU A N 1
ATOM 658 C CA . GLU A 1 88 ? 114.579 56.655 -2.144 1.00 25.74 693 GLU A CA 1
ATOM 659 C C . GLU A 1 88 ? 114.146 55.228 -2.380 1.00 24.13 693 GLU A C 1
ATOM 660 O O . GLU A 1 88 ? 114.209 54.389 -1.471 1.00 21.43 693 GLU A O 1
ATOM 666 N N . ILE A 1 89 ? 113.689 54.959 -3.594 1.00 22.71 694 ILE A N 1
ATOM 667 C CA . ILE A 1 89 ? 113.321 53.603 -3.983 1.00 23.15 694 ILE A CA 1
ATOM 668 C C . ILE A 1 89 ? 114.380 53.108 -4.971 1.00 23.42 694 ILE A C 1
ATOM 669 O O . ILE A 1 89 ? 114.621 53.765 -5.977 1.00 25.29 694 ILE A O 1
ATOM 674 N N . ILE A 1 90 ? 114.995 51.951 -4.683 1.00 23.17 695 ILE A N 1
ATOM 675 C CA A ILE A 1 90 ? 116.118 51.447 -5.467 0.50 22.44 695 ILE A CA 1
ATOM 676 C CA B ILE A 1 90 ? 116.094 51.412 -5.507 0.50 23.00 695 ILE A CA 1
ATOM 677 C C . ILE A 1 90 ? 116.172 49.910 -5.398 1.00 22.81 695 ILE A C 1
ATOM 678 O O . ILE A 1 90 ? 115.690 49.310 -4.423 1.00 23.50 695 ILE A O 1
ATOM 687 N N . HIS A 1 91 ? 116.793 49.292 -6.403 1.00 22.93 696 HIS A N 1
ATOM 688 C CA . HIS A 1 91 ? 117.243 47.906 -6.297 1.00 22.86 696 HIS A CA 1
ATOM 689 C C . HIS A 1 91 ? 118.512 47.964 -5.482 1.00 23.10 696 HIS A C 1
ATOM 690 O O . HIS A 1 91 ? 119.430 48.778 -5.808 1.00 24.66 696 HIS A O 1
ATOM 697 N N . PRO A 1 92 ? 118.639 47.111 -4.450 1.00 22.63 697 PRO A N 1
ATOM 698 C CA . PRO A 1 92 ? 119.938 47.079 -3.727 1.00 22.62 697 PRO A CA 1
ATOM 699 C C . PRO A 1 92 ? 121.150 46.769 -4.630 1.00 25.57 697 PRO A C 1
ATOM 700 O O . PRO A 1 92 ? 122.244 47.233 -4.361 1.00 26.13 697 PRO A O 1
ATOM 704 N N . GLY A 1 93 ? 120.948 45.970 -5.687 1.00 27.39 698 GLY A N 1
ATOM 705 C CA . GLY A 1 93 ? 122.034 45.647 -6.635 1.00 29.35 698 GLY A CA 1
ATOM 706 C C . GLY A 1 93 ? 122.451 46.832 -7.520 1.00 29.52 698 GLY A C 1
ATOM 707 O O . GLY A 1 93 ? 123.517 46.796 -8.158 1.00 29.47 698 GLY A O 1
ATOM 708 N N . CYS A 1 94 ? 121.608 47.877 -7.577 1.00 27.62 699 CYS A N 1
ATOM 709 C CA . CYS A 1 94 ? 121.969 49.108 -8.290 1.00 30.09 699 CYS A CA 1
ATOM 710 C C . CYS A 1 94 ? 122.712 50.101 -7.4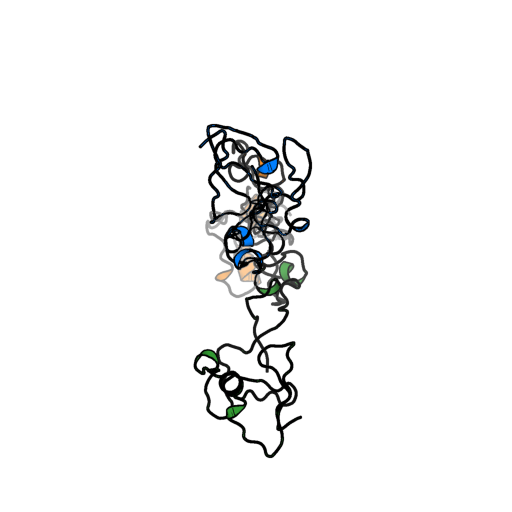37 1.00 32.22 699 CYS A C 1
ATOM 711 O O . CYS A 1 94 ? 122.992 51.181 -7.892 1.00 35.16 699 CYS A O 1
ATOM 714 N N . LEU A 1 95 ? 123.061 49.728 -6.215 1.00 35.57 700 LEU A N 1
ATOM 715 C CA . LEU A 1 95 ? 123.870 50.579 -5.356 1.00 41.73 700 LEU A CA 1
ATOM 716 C C . LEU A 1 95 ? 125.109 49.837 -4.916 1.00 47.96 700 LEU A C 1
ATOM 717 O O . LEU A 1 95 ? 125.005 48.769 -4.317 1.00 52.13 700 LEU A O 1
ATOM 722 N N . LYS A 1 96 ? 126.283 50.388 -5.208 1.00 54.07 701 LYS A N 1
ATOM 723 C CA . LYS A 1 96 ? 127.539 49.871 -4.635 1.00 60.18 701 LYS A CA 1
ATOM 724 C C . LYS A 1 96 ? 128.162 50.894 -3.664 1.00 65.73 701 LYS A C 1
ATOM 725 O O . LYS A 1 96 ? 128.667 51.942 -4.093 1.00 66.44 701 LYS A O 1
ATOM 727 N N . ILE A 1 97 ? 128.112 50.585 -2.364 1.00 68.62 702 ILE A N 1
ATOM 728 C CA . ILE A 1 97 ? 128.758 51.406 -1.312 1.00 75.66 702 ILE A CA 1
ATOM 729 C C . ILE A 1 97 ? 129.756 50.508 -0.547 1.00 82.21 702 ILE A C 1
ATOM 730 O O . ILE A 1 97 ? 129.442 49.356 -0.227 1.00 83.55 702 ILE A O 1
ATOM 735 N N . LYS A 1 98 ? 130.955 51.033 -0.267 1.00 87.86 703 LYS A N 1
ATOM 736 C CA . LYS A 1 98 ? 131.981 50.271 0.469 1.00 93.76 703 LYS A CA 1
ATOM 737 C C . LYS A 1 98 ? 131.632 50.211 1.945 1.00 94.38 703 LYS A C 1
ATOM 738 O O . LYS A 1 98 ? 131.390 49.137 2.497 1.00 90.00 703 LYS A O 1
ATOM 740 N N . GLU A 1 99 ? 131.568 51.385 2.565 1.00 99.88 704 GLU A N 1
ATOM 741 C CA . GLU A 1 99 ? 131.527 51.499 4.022 1.00 102.06 704 GLU A CA 1
ATOM 742 C C . GLU A 1 99 ? 130.163 51.200 4.689 1.00 97.60 704 GLU A C 1
ATOM 743 O O . GLU A 1 99 ? 130.057 51.304 5.914 1.00 98.78 704 GLU A O 1
ATOM 745 N N . SER A 1 100 ? 129.132 50.829 3.918 1.00 90.29 705 SER A N 1
ATOM 746 C CA . SER A 1 100 ? 127.822 50.532 4.522 1.00 82.33 705 SER A CA 1
ATOM 747 C C . SER A 1 100 ? 127.014 49.544 3.722 1.00 74.00 705 SER A C 1
ATOM 748 O O . SER A 1 100 ? 127.118 49.479 2.503 1.00 80.34 705 SER A O 1
ATOM 750 N N . GLU A 1 101 ? 126.215 48.761 4.430 1.00 67.83 706 GLU A N 1
ATOM 751 C CA . GLU A 1 101 ? 125.181 47.942 3.814 1.00 63.72 706 GLU A CA 1
ATOM 752 C C . GLU A 1 101 ? 123.825 48.434 4.377 1.00 57.87 706 GLU A C 1
ATOM 753 O O . GLU A 1 101 ? 123.797 49.200 5.362 1.00 66.22 706 GLU A O 1
ATOM 759 N N . GLY A 1 102 ? 122.721 48.034 3.744 1.00 48.13 707 GLY A N 1
ATOM 760 C CA . GLY A 1 102 ? 121.386 48.464 4.178 1.00 40.07 707 GLY A CA 1
ATOM 761 C C . GLY A 1 102 ? 120.839 47.522 5.221 1.00 38.34 707 GLY A C 1
ATOM 762 O O . GLY A 1 102 ? 121.361 46.435 5.383 1.00 37.96 707 GLY A O 1
ATOM 763 N N . VAL A 1 103 ? 119.795 47.939 5.946 1.00 34.82 708 VAL A N 1
ATOM 764 C CA . VAL A 1 103 ? 119.148 47.070 6.941 1.00 35.02 708 VAL A CA 1
ATOM 765 C C . VAL A 1 103 ? 117.660 46.902 6.615 1.00 34.11 708 VAL A C 1
ATOM 766 O O . VAL A 1 103 ? 116.867 47.848 6.697 1.00 33.65 708 VAL A O 1
ATOM 770 N N . VAL A 1 104 ? 117.285 45.685 6.249 1.00 33.06 709 VAL A N 1
ATOM 771 C CA . VAL A 1 104 ? 115.916 45.382 5.859 1.00 32.72 709 VAL A CA 1
ATOM 772 C C . VAL A 1 104 ? 114.934 45.380 7.041 1.00 34.55 709 VAL A C 1
ATOM 773 O O . VAL A 1 104 ? 115.215 44.829 8.099 1.00 36.07 709 VAL A O 1
ATOM 777 N N . ASN A 1 105 ? 113.784 46.003 6.831 1.00 36.26 710 ASN A N 1
ATOM 778 C CA . ASN A 1 105 ? 112.683 45.948 7.783 1.00 41.81 710 ASN A CA 1
ATOM 779 C C . ASN A 1 105 ? 111.700 44.831 7.397 1.00 46.30 710 ASN A C 1
ATOM 780 O O . ASN A 1 105 ? 111.127 44.839 6.321 1.00 44.90 710 ASN A O 1
ATOM 785 N N . ASP A 1 106 ? 111.508 43.883 8.297 1.00 53.88 711 ASP A N 1
ATOM 786 C CA . ASP A 1 106 ? 110.712 42.699 8.001 1.00 62.40 711 ASP A CA 1
ATOM 787 C C . ASP A 1 106 ? 109.208 42.874 8.289 1.00 65.57 711 ASP A C 1
ATOM 788 O O . ASP A 1 106 ? 108.406 42.013 7.916 1.00 72.08 711 ASP A O 1
ATOM 793 N N . GLU A 1 107 ? 108.830 43.978 8.940 1.00 65.21 712 GLU A N 1
ATOM 794 C CA . GLU A 1 107 ? 107.409 44.263 9.241 1.00 67.90 712 GLU A CA 1
ATOM 795 C C . GLU A 1 107 ? 106.681 44.926 8.043 1.00 61.65 712 GLU A C 1
ATOM 796 O O . GLU A 1 107 ? 105.448 44.840 7.928 1.00 63.30 712 GLU A O 1
ATOM 802 N N . LEU A 1 108 ? 107.443 45.576 7.159 1.00 50.83 713 LEU A N 1
ATOM 803 C CA . LEU A 1 108 ? 106.876 46.195 5.976 1.00 44.59 713 LEU A CA 1
ATOM 804 C C . LEU A 1 108 ? 107.561 45.663 4.709 1.00 39.02 713 LEU A C 1
ATOM 805 O O . LEU A 1 108 ? 108.788 45.463 4.687 1.00 35.77 713 LEU A O 1
ATOM 808 N N . PRO A 1 109 ? 106.775 45.440 3.646 1.00 36.42 714 PRO A N 1
ATOM 809 C CA . PRO A 1 109 ? 107.350 45.013 2.382 1.00 33.18 714 PRO A CA 1
ATOM 810 C C . PRO A 1 109 ? 108.208 46.115 1.734 1.00 30.44 714 PRO A C 1
ATOM 811 O O . PRO A 1 109 ? 107.913 47.315 1.890 1.00 29.85 714 PRO A O 1
ATOM 815 N N . ASN A 1 110 ? 109.262 45.711 1.036 1.00 28.66 715 ASN A N 1
ATOM 816 C CA . ASN A 1 110 ? 110.101 46.638 0.264 1.00 27.82 715 ASN A CA 1
ATOM 817 C C . ASN A 1 110 ? 110.528 47.855 1.069 1.00 25.50 715 ASN A C 1
ATOM 818 O O . ASN A 1 110 ? 110.449 48.994 0.612 1.00 23.77 715 ASN A O 1
ATOM 823 N N . CYS A 1 111 ? 111.001 47.578 2.273 1.00 25.39 716 CYS A N 1
ATOM 824 C CA . CYS A 1 111 ? 111.329 48.599 3.226 1.00 25.10 716 CYS A CA 1
ATOM 825 C C . CYS A 1 111 ? 112.672 48.302 3.891 1.00 23.91 716 CYS A C 1
ATOM 826 O O . CYS A 1 111 ? 112.913 47.202 4.346 1.00 24.23 716 CYS A O 1
ATOM 829 N N . TRP A 1 112 ? 113.539 49.305 3.924 1.00 22.75 717 TRP A N 1
ATOM 830 C CA . TRP A 1 112 ? 114.829 49.186 4.592 1.00 23.89 717 TRP A CA 1
ATOM 831 C C . TRP A 1 112 ? 115.353 50.542 4.989 1.00 23.73 717 TRP A C 1
ATOM 832 O O . TRP A 1 112 ? 114.781 51.554 4.603 1.00 21.84 717 TRP A O 1
ATOM 843 N N . GLU A 1 113 ? 116.434 50.552 5.763 1.00 24.83 718 GLU A N 1
ATOM 844 C CA . GLU A 1 113 ? 117.309 51.725 5.824 1.00 28.39 718 GLU A CA 1
ATOM 845 C C . GLU A 1 113 ? 118.458 51.463 4.875 1.00 27.13 718 GLU A C 1
ATOM 846 O O . GLU A 1 113 ? 119.197 50.504 5.051 1.00 28.31 718 GLU A O 1
ATOM 852 N N . CYS A 1 114 ? 118.604 52.310 3.874 1.00 26.59 719 CYS A N 1
ATOM 853 C CA . CYS A 1 114 ? 119.543 52.060 2.779 1.00 26.44 719 CYS A CA 1
ATOM 854 C C . CYS A 1 114 ? 120.991 52.295 3.249 1.00 29.14 719 CYS A C 1
ATOM 855 O O . CYS A 1 114 ? 121.207 52.819 4.345 1.00 32.00 719 CYS A O 1
ATOM 858 N N . PRO A 1 115 ? 121.985 51.872 2.443 1.00 31.21 720 PRO A N 1
ATOM 859 C CA . PRO A 1 115 ? 123.395 52.027 2.849 1.00 34.65 720 PRO A CA 1
ATOM 860 C C . PRO A 1 115 ? 123.838 53.478 3.024 1.00 34.77 720 PRO A C 1
ATOM 861 O O . PRO A 1 115 ? 124.761 53.732 3.761 1.00 40.41 720 PRO A O 1
ATOM 865 N N . LYS A 1 116 ? 123.180 54.409 2.347 1.00 32.67 721 LYS A N 1
ATOM 866 C CA . LYS A 1 116 ? 123.502 55.856 2.479 1.00 34.25 721 LYS A CA 1
ATOM 867 C C . LYS A 1 116 ? 123.135 56.420 3.838 1.00 33.95 721 LYS A C 1
ATOM 868 O O . LYS A 1 116 ? 123.771 57.377 4.305 1.00 35.28 721 LYS A O 1
ATOM 874 N N . CYS A 1 117 ? 122.107 55.834 4.474 1.00 30.92 722 CYS A N 1
ATOM 875 C CA . CYS A 1 117 ? 121.529 56.374 5.723 1.00 31.80 722 CYS A CA 1
ATOM 876 C C . CYS A 1 117 ? 121.886 55.618 7.006 1.00 34.00 722 CYS A C 1
ATOM 877 O O . CYS A 1 117 ? 121.831 56.169 8.083 1.00 35.48 722 CYS A O 1
ATOM 880 N N . ASN A 1 118 ? 122.217 54.346 6.861 1.00 35.50 723 ASN A N 1
ATOM 881 C CA . ASN A 1 118 ? 122.557 53.493 7.962 1.00 37.28 723 ASN A CA 1
ATOM 882 C C . ASN A 1 118 ? 124.002 53.746 8.374 1.00 40.78 723 ASN A C 1
ATOM 883 O O . ASN A 1 118 ? 124.408 53.523 9.523 1.00 44.57 723 ASN A O 1
ATOM 889 N N A ARG B 1 3 ? 53.006 89.667 8.934 0.50 62.75 608 ARG B N 1
ATOM 890 N N B ARG B 1 3 ? 54.098 90.324 9.744 0.50 62.81 608 ARG B N 1
ATOM 891 C CA A ARG B 1 3 ? 53.466 88.998 10.196 0.50 61.76 608 ARG B CA 1
ATOM 892 C CA B ARG B 1 3 ? 53.482 89.026 10.156 0.50 61.29 608 ARG B CA 1
ATOM 893 C C . ARG B 1 3 ? 54.433 87.848 9.902 1.00 57.19 608 ARG B C 1
ATOM 894 O O . ARG B 1 3 ? 54.104 86.931 9.168 1.00 59.72 608 ARG B O 1
ATOM 897 N N . ARG B 1 4 ? 55.625 87.897 10.495 1.00 54.51 609 ARG B N 1
ATOM 898 C CA . ARG B 1 4 ? 56.650 86.856 10.267 1.00 50.26 609 ARG B CA 1
ATOM 899 C C . ARG B 1 4 ? 56.215 85.498 10.880 1.00 46.23 609 ARG B C 1
ATOM 900 O O . ARG B 1 4 ? 55.500 85.439 11.895 1.00 46.22 609 ARG B O 1
ATOM 904 N N . ARG B 1 5 ? 56.635 84.416 10.240 1.00 41.02 610 ARG B N 1
ATOM 905 C CA . ARG B 1 5 ? 56.285 83.080 10.677 1.00 36.92 610 ARG B CA 1
ATOM 906 C C . ARG B 1 5 ? 57.546 82.307 10.977 1.00 35.02 610 ARG B C 1
ATOM 907 O O . ARG B 1 5 ? 58.615 82.794 10.790 1.00 38.50 610 ARG B O 1
ATOM 915 N N . THR B 1 6 ? 57.386 81.088 11.446 1.00 34.45 611 THR B N 1
ATOM 916 C CA . THR B 1 6 ? 58.497 80.223 11.769 1.00 33.93 611 THR B CA 1
ATOM 917 C C . THR B 1 6 ? 58.347 78.908 10.986 1.00 31.52 611 THR B C 1
ATOM 918 O O . THR B 1 6 ? 57.268 78.596 10.456 1.00 29.80 611 THR B O 1
ATOM 922 N N . ARG B 1 7 ? 59.449 78.164 10.932 1.00 30.29 612 ARG B N 1
ATOM 923 C CA A ARG B 1 7 ? 59.555 76.826 10.314 0.50 28.99 612 ARG B CA 1
ATOM 924 C CA B ARG B 1 7 ? 59.458 76.925 10.189 0.50 28.48 612 ARG B CA 1
ATOM 925 C C . ARG B 1 7 ? 58.571 75.859 10.885 1.00 27.50 612 ARG B C 1
ATOM 926 O O . ARG B 1 7 ? 58.458 75.789 12.106 1.00 28.15 612 ARG B O 1
ATOM 941 N N . CYS B 1 8 ? 57.896 75.066 10.050 1.00 27.05 613 CYS B N 1
ATOM 942 C CA . CYS B 1 8 ? 56.961 74.050 10.572 1.00 25.51 613 CYS B CA 1
ATOM 943 C C . CYS B 1 8 ? 57.726 72.891 11.264 1.00 26.20 613 CYS B C 1
ATOM 944 O O . CYS B 1 8 ? 57.177 72.215 12.104 1.00 25.71 613 CYS B O 1
ATOM 947 N N . ARG B 1 9 ? 59.000 72.704 10.899 1.00 28.27 614 ARG B N 1
ATOM 948 C CA . ARG B 1 9 ? 59.896 71.635 11.441 1.00 29.49 614 ARG B CA 1
ATOM 949 C C . ARG B 1 9 ? 59.450 70.204 11.150 1.00 30.56 614 ARG B C 1
ATOM 950 O O . ARG B 1 9 ? 59.942 69.271 11.776 1.00 32.88 614 ARG B O 1
ATOM 958 N N . LYS B 1 10 ? 58.528 70.033 10.199 1.00 30.13 615 LYS B N 1
ATOM 959 C CA A LYS B 1 10 ? 57.924 68.736 9.917 0.60 31.80 615 LYS B CA 1
ATOM 960 C CA B LYS B 1 10 ? 57.973 68.714 9.916 0.40 30.46 615 LYS B CA 1
ATOM 961 C C . LYS B 1 10 ? 57.824 68.447 8.425 1.00 30.33 615 LYS B C 1
ATOM 962 O O . LYS B 1 10 ? 57.391 67.353 8.036 1.00 31.97 615 LYS B O 1
ATOM 973 N N . CYS B 1 11 ? 58.176 69.420 7.583 1.00 26.78 616 CYS B N 1
ATOM 974 C CA . CYS B 1 11 ? 58.056 69.218 6.136 1.00 27.41 616 CYS B CA 1
ATOM 975 C C . CYS B 1 11 ? 59.374 68.681 5.576 1.00 26.84 616 CYS B C 1
ATOM 976 O O . CYS B 1 11 ? 60.356 68.576 6.296 1.00 25.50 616 CYS B O 1
ATOM 979 N N . GLU B 1 12 ? 59.354 68.318 4.297 1.00 29.06 617 GLU B N 1
ATOM 980 C CA . GLU B 1 12 ? 60.533 67.787 3.575 1.00 31.07 617 GLU B CA 1
ATOM 981 C C . GLU B 1 12 ? 61.702 68.741 3.693 1.00 29.02 617 GLU B C 1
ATOM 982 O O . GLU B 1 12 ? 62.806 68.331 4.018 1.00 27.43 617 GLU B O 1
ATOM 988 N N . ALA B 1 13 ? 61.432 70.030 3.454 1.00 27.74 618 ALA B N 1
ATOM 989 C CA . ALA B 1 13 ? 62.477 71.059 3.458 1.00 28.45 618 ALA B CA 1
ATOM 990 C C . ALA B 1 13 ? 63.075 71.270 4.847 1.00 28.18 618 ALA B C 1
ATOM 991 O O . ALA B 1 13 ? 64.310 71.307 5.015 1.00 30.11 618 ALA B O 1
ATOM 993 N N . CYS B 1 14 ? 62.205 71.409 5.845 1.00 26.90 619 CYS B N 1
ATOM 994 C CA . CYS B 1 14 ? 62.639 71.541 7.234 1.00 26.40 619 CYS B CA 1
ATOM 995 C C . CYS B 1 14 ? 63.446 70.357 7.650 1.00 27.51 619 CYS B C 1
ATOM 996 O O . CYS B 1 14 ? 64.448 70.510 8.317 1.00 27.21 619 CYS B O 1
ATOM 999 N N . LEU B 1 15 ? 63.001 69.162 7.278 1.00 27.87 620 LEU B N 1
ATOM 1000 C CA . LEU B 1 15 ? 63.654 67.939 7.746 1.00 29.99 620 LEU B CA 1
ATOM 1001 C C . LEU B 1 15 ? 64.955 67.609 6.961 1.00 31.56 620 LEU B C 1
ATOM 1002 O O . LEU B 1 15 ? 65.809 66.903 7.486 1.00 33.57 620 LEU B O 1
ATOM 1007 N N . ARG B 1 16 ? 65.105 68.133 5.730 1.00 32.03 621 ARG B N 1
ATOM 1008 C CA . ARG B 1 16 ? 66.370 68.014 4.958 1.00 32.83 621 ARG B CA 1
ATOM 1009 C C . ARG B 1 16 ? 67.584 68.424 5.802 1.00 34.27 621 ARG B C 1
ATOM 1010 O O . ARG B 1 16 ? 67.518 69.362 6.598 1.00 32.27 621 ARG B O 1
ATOM 1014 N N . THR B 1 17 ? 68.701 67.733 5.614 1.00 36.34 622 THR B N 1
ATOM 1015 C CA . THR B 1 17 ? 69.990 68.232 6.103 1.00 36.93 622 THR B CA 1
ATOM 1016 C C . THR B 1 17 ? 70.510 69.273 5.087 1.00 34.71 622 THR B C 1
ATOM 1017 O O . THR B 1 17 ? 70.082 69.291 3.929 1.00 31.84 622 THR B O 1
ATOM 1021 N N . GLU B 1 18 ? 71.397 70.149 5.542 1.00 36.02 623 GLU B N 1
ATOM 1022 C CA . GLU B 1 18 ? 72.110 71.113 4.663 1.00 35.26 623 GLU B CA 1
ATOM 1023 C C . GLU B 1 18 ? 72.732 70.433 3.443 1.00 34.09 623 GLU B C 1
ATOM 1024 O O . GLU B 1 18 ? 73.382 69.408 3.573 1.00 35.31 623 GLU B O 1
ATOM 1030 N N . CYS B 1 19 ? 72.559 71.048 2.268 1.00 33.85 624 CYS B N 1
ATOM 1031 C CA . CYS B 1 19 ? 72.961 70.453 0.994 1.00 33.39 624 CYS B CA 1
ATOM 1032 C C . CYS B 1 19 ? 74.480 70.480 0.795 1.00 34.58 624 CYS B C 1
ATOM 1033 O O . CYS B 1 19 ? 75.023 69.670 0.049 1.00 34.60 624 CYS B O 1
ATOM 1036 N N . GLY B 1 20 ? 75.151 71.418 1.461 1.00 34.05 625 GLY B N 1
ATOM 1037 C CA . GLY B 1 20 ? 76.602 71.524 1.395 1.00 35.71 625 GLY B CA 1
ATOM 1038 C C . GLY B 1 20 ? 77.130 72.286 0.184 1.00 33.83 625 GLY B C 1
ATOM 1039 O O . GLY B 1 20 ? 78.297 72.611 0.140 1.00 34.70 625 GLY B O 1
ATOM 1040 N N . GLU B 1 21 ? 76.271 72.594 -0.782 1.00 33.45 626 GLU B N 1
ATOM 1041 C CA . GLU B 1 21 ? 76.738 73.092 -2.079 1.00 33.86 626 GLU B CA 1
ATOM 1042 C C . GLU B 1 21 ? 76.290 74.498 -2.404 1.00 31.62 626 GLU B C 1
ATOM 1043 O O . GLU B 1 21 ? 76.968 75.185 -3.178 1.00 31.27 626 GLU B O 1
ATOM 1049 N N . CYS B 1 22 ? 75.172 74.949 -1.830 1.00 29.99 627 CYS B N 1
ATOM 1050 C CA . CYS B 1 22 ? 74.636 76.273 -2.166 1.00 29.38 627 CYS B CA 1
ATOM 1051 C C . CYS B 1 22 ? 75.499 77.369 -1.525 1.00 28.79 627 CYS B C 1
ATOM 1052 O O . CYS B 1 22 ? 76.356 77.068 -0.679 1.00 27.02 627 CYS B O 1
ATOM 1055 N N . HIS B 1 23 ? 75.283 78.628 -1.928 1.00 28.28 628 HIS B N 1
ATOM 1056 C CA . HIS B 1 23 ? 76.130 79.724 -1.427 1.00 29.79 628 HIS B CA 1
ATOM 1057 C C . HIS B 1 23 ? 76.013 79.974 0.090 1.00 29.79 628 HIS B C 1
ATOM 1058 O O . HIS B 1 23 ? 76.972 80.419 0.709 1.00 28.71 628 HIS B O 1
ATOM 1065 N N . PHE B 1 24 ? 74.871 79.615 0.689 1.00 29.52 629 PHE B N 1
ATOM 1066 C CA . PHE B 1 24 ? 74.691 79.774 2.131 1.00 29.84 629 PHE B CA 1
ATOM 1067 C C . PHE B 1 24 ? 75.354 78.648 2.913 1.00 30.61 629 PHE B C 1
ATOM 1068 O O . PHE B 1 24 ? 75.922 78.874 3.993 1.00 33.59 629 PHE B O 1
ATOM 1076 N N . CYS B 1 25 ? 75.289 77.433 2.379 1.00 29.88 630 CYS B N 1
ATOM 1077 C CA . CYS B 1 25 ? 75.952 76.311 2.997 1.00 30.15 630 CYS B CA 1
ATOM 1078 C C . CYS B 1 25 ? 77.468 76.527 2.994 1.00 31.76 630 CYS B C 1
ATOM 1079 O O . CYS B 1 25 ? 78.122 76.409 4.037 1.00 31.93 630 CYS B O 1
ATOM 1082 N N . LYS B 1 26 ? 78.023 76.860 1.836 1.00 32.40 631 LYS B N 1
ATOM 1083 C CA . LYS B 1 26 ? 79.478 77.124 1.723 1.00 35.65 631 LYS B CA 1
ATOM 1084 C C . LYS B 1 26 ? 79.985 78.194 2.708 1.00 36.07 631 LYS B C 1
ATOM 1085 O O . LYS B 1 26 ? 81.149 78.163 3.114 1.00 36.73 631 LYS B O 1
ATOM 1091 N N . ASP B 1 27 ? 79.121 79.143 3.082 1.00 35.21 632 ASP B N 1
ATOM 1092 C CA . ASP B 1 27 ? 79.496 80.151 4.062 1.00 36.92 632 ASP B CA 1
ATOM 1093 C C . ASP B 1 27 ? 79.485 79.656 5.524 1.00 38.69 632 ASP B C 1
ATOM 1094 O O . ASP B 1 27 ? 80.104 80.280 6.386 1.00 40.32 632 ASP B O 1
ATOM 1099 N N . MET B 1 28 ? 78.767 78.561 5.804 1.00 37.61 633 MET B N 1
ATOM 1100 C CA . MET B 1 28 ? 78.680 78.014 7.164 1.00 38.44 633 MET B CA 1
ATOM 1101 C C . MET B 1 28 ? 80.040 77.479 7.595 1.00 40.56 633 MET B C 1
ATOM 1102 O O . MET B 1 28 ? 80.814 76.972 6.756 1.00 39.79 633 MET B O 1
ATOM 1107 N N . LYS B 1 29 ? 80.331 77.592 8.892 1.00 43.27 634 LYS B N 1
ATOM 1108 C CA . LYS B 1 29 ? 81.605 77.121 9.446 1.00 46.62 634 LYS B CA 1
ATOM 1109 C C . LYS B 1 29 ? 81.694 75.599 9.327 1.00 47.29 634 LYS B C 1
ATOM 1110 O O . LYS B 1 29 ? 82.775 75.076 9.128 1.00 49.96 634 LYS B O 1
ATOM 1112 N N . LYS B 1 30 ? 80.553 74.901 9.386 1.00 46.40 635 LYS B N 1
ATOM 1113 C CA . LYS B 1 30 ? 80.548 73.438 9.227 1.00 46.71 635 LYS B CA 1
ATOM 1114 C C . LYS B 1 30 ? 80.933 72.948 7.813 1.00 46.35 635 LYS B C 1
ATOM 1115 O O . LYS B 1 30 ? 81.215 71.759 7.632 1.00 49.72 635 LYS B O 1
ATOM 1120 N N . PHE B 1 31 ? 80.943 73.852 6.828 1.00 43.31 636 PHE B N 1
ATOM 1121 C CA . PHE B 1 31 ? 81.425 73.543 5.477 1.00 41.96 636 PHE B CA 1
ATOM 1122 C C . PHE B 1 31 ? 82.683 74.343 5.086 1.00 42.88 636 PHE B C 1
ATOM 1123 O O . PHE B 1 31 ? 83.067 74.353 3.923 1.00 42.25 636 PHE B O 1
ATOM 1131 N N . GLY B 1 32 ? 83.324 74.987 6.058 1.00 44.79 637 GLY B N 1
ATOM 1132 C CA . GLY B 1 32 ? 84.595 75.672 5.827 1.00 45.72 637 GLY B CA 1
ATOM 1133 C C . GLY B 1 32 ? 84.514 77.184 5.673 1.00 44.97 637 GLY B C 1
ATOM 1134 O O . GLY B 1 32 ? 85.515 77.815 5.379 1.00 45.65 637 GLY B O 1
ATOM 1135 N N . GLY B 1 33 ? 83.343 77.773 5.895 1.00 43.14 638 GLY B N 1
ATOM 1136 C CA . GLY B 1 33 ? 83.150 79.187 5.632 1.00 43.81 638 GLY B CA 1
ATOM 1137 C C . GLY B 1 33 ? 83.175 80.055 6.870 1.00 48.03 638 GLY B C 1
ATOM 1138 O O . GLY B 1 33 ? 83.119 79.546 7.998 1.00 49.48 638 GLY B O 1
ATOM 1139 N N . PRO B 1 34 ? 83.220 81.390 6.669 1.00 50.66 639 PRO B N 1
ATOM 1140 C CA . PRO B 1 34 ? 83.338 82.361 7.767 1.00 54.15 639 PRO B CA 1
ATOM 1141 C C . PRO B 1 34 ? 82.106 82.445 8.698 1.00 54.63 639 PRO B C 1
ATOM 1142 O O . PRO B 1 34 ? 82.212 82.963 9.815 1.00 56.80 639 PRO B O 1
ATOM 1146 N N . GLY B 1 35 ? 80.959 81.944 8.246 1.00 51.94 640 GLY B N 1
ATOM 1147 C CA . GLY B 1 35 ? 79.726 82.051 9.005 1.00 50.84 640 GLY B CA 1
ATOM 1148 C C . GLY B 1 35 ? 79.201 83.471 9.020 1.00 52.03 640 GLY B C 1
ATOM 1149 O O . GLY B 1 35 ? 78.443 83.831 9.902 1.00 54.63 640 GLY B O 1
ATOM 1150 N N . ARG B 1 36 ? 79.593 84.274 8.031 1.00 54.12 641 ARG B N 1
ATOM 1151 C CA . ARG B 1 36 ? 79.252 85.705 8.005 1.00 57.75 641 ARG B CA 1
ATOM 1152 C C . ARG B 1 36 ? 77.768 85.930 7.654 1.00 56.23 641 ARG B C 1
ATOM 1153 O O . ARG B 1 36 ? 77.088 86.732 8.292 1.00 60.48 641 ARG B O 1
ATOM 1155 N N . MET B 1 37 ? 77.258 85.184 6.679 1.00 53.55 642 MET B N 1
ATOM 1156 C CA . MET B 1 37 ? 75.922 85.442 6.127 1.00 50.56 642 MET B CA 1
ATOM 1157 C C . MET B 1 37 ? 74.775 85.053 7.054 1.00 50.25 642 MET B C 1
ATOM 1158 O O . MET B 1 37 ? 73.710 85.667 6.996 1.00 47.80 642 MET B O 1
ATOM 1163 N N . LYS B 1 38 ? 74.986 84.034 7.889 1.00 50.59 643 LYS B N 1
ATOM 1164 C CA . LYS B 1 38 ? 73.952 83.544 8.828 1.00 51.11 643 LYS B CA 1
ATOM 1165 C C . LYS B 1 38 ? 72.585 83.318 8.120 1.00 49.87 643 LYS B C 1
ATOM 1166 O O . LYS B 1 38 ? 71.535 83.834 8.545 1.00 48.91 643 LYS B O 1
ATOM 1168 N N . GLN B 1 39 ? 72.634 82.546 7.030 1.00 47.98 644 GLN B N 1
ATOM 1169 C CA . GLN B 1 39 ? 71.454 82.185 6.233 1.00 43.14 644 GLN B CA 1
ATOM 1170 C C . GLN B 1 39 ? 71.356 80.668 6.156 1.00 39.97 644 GLN B C 1
ATOM 1171 O O . GLN B 1 39 ? 72.366 79.991 6.054 1.00 38.50 644 GLN B O 1
ATOM 1177 N N . SER B 1 40 ? 70.145 80.125 6.181 1.00 37.65 645 SER B N 1
ATOM 1178 C CA . SER B 1 40 ? 69.990 78.673 6.105 1.00 36.45 645 SER B CA 1
ATOM 1179 C C . SER B 1 40 ? 70.041 78.204 4.643 1.00 32.51 645 SER B C 1
ATOM 1180 O O . SER B 1 40 ? 69.972 79.009 3.700 1.00 31.73 645 SER B O 1
ATOM 1183 N N . CYS B 1 41 ? 70.204 76.904 4.487 1.00 30.57 646 CYS B N 1
ATOM 1184 C CA . CYS B 1 41 ? 70.353 76.266 3.191 1.00 29.91 646 CYS B CA 1
ATOM 1185 C C . CYS B 1 41 ? 69.167 76.595 2.283 1.00 30.22 646 CYS B C 1
ATOM 1186 O O . CYS B 1 41 ? 68.006 76.541 2.741 1.00 30.80 646 CYS B O 1
ATOM 1189 N N . ILE B 1 42 ? 69.448 76.932 1.014 1.00 28.97 647 ILE B N 1
ATOM 1190 C CA . ILE B 1 42 ? 68.374 77.187 0.003 1.00 30.18 647 ILE B CA 1
ATOM 1191 C C . ILE B 1 42 ? 67.393 76.002 -0.142 1.00 29.87 647 ILE B C 1
ATOM 1192 O O . ILE B 1 42 ? 66.222 76.196 -0.486 1.00 32.81 647 ILE B O 1
ATOM 1197 N N . MET B 1 43 ? 67.857 74.782 0.119 1.00 30.18 648 MET B N 1
ATOM 1198 C CA . MET B 1 43 ? 66.986 73.585 -0.015 1.00 32.00 648 MET B CA 1
ATOM 1199 C C . MET B 1 43 ? 66.088 73.351 1.211 1.00 32.33 648 MET B C 1
ATOM 1200 O O . MET B 1 43 ? 65.303 72.397 1.230 1.00 31.15 648 MET B O 1
ATOM 1205 N N . ARG B 1 44 ? 66.215 74.206 2.237 1.00 31.64 649 ARG B N 1
ATOM 1206 C CA . ARG B 1 44 ? 65.426 74.058 3.455 1.00 32.22 649 ARG B CA 1
ATOM 1207 C C . ARG B 1 44 ? 64.441 75.216 3.711 1.00 31.88 649 ARG B C 1
ATOM 1208 O O . ARG B 1 44 ? 64.142 75.530 4.881 1.00 33.54 649 ARG B O 1
ATOM 1216 N N . GLN B 1 45 ? 63.944 75.851 2.649 1.00 30.62 650 GLN B N 1
ATOM 1217 C CA A GLN B 1 45 ? 62.931 76.881 2.821 0.60 32.07 650 GLN B CA 1
ATOM 1218 C CA B GLN B 1 45 ? 62.919 76.877 2.793 0.40 30.91 650 GLN B CA 1
ATOM 1219 C C . GLN B 1 45 ? 61.608 76.170 3.115 1.00 31.05 650 GLN B C 1
ATOM 1220 O O . GLN B 1 45 ? 61.085 75.412 2.279 1.00 30.59 650 GLN B O 1
ATOM 1231 N N . CYS B 1 46 ? 61.094 76.381 4.331 1.00 29.54 651 CYS B N 1
ATOM 1232 C CA . CYS B 1 46 ? 59.862 75.720 4.770 1.00 28.56 651 CYS B CA 1
ATOM 1233 C C . CYS B 1 46 ? 58.730 75.955 3.771 1.00 29.10 651 CYS B C 1
ATOM 1234 O O . CYS B 1 46 ? 58.544 77.063 3.313 1.00 30.22 651 CYS B O 1
ATOM 1237 N N . ILE B 1 47 ? 58.008 74.891 3.424 1.00 31.52 652 ILE B N 1
ATOM 1238 C CA . ILE B 1 47 ? 56.938 74.961 2.420 1.00 34.40 652 ILE B CA 1
ATOM 1239 C C . ILE B 1 47 ? 55.577 75.407 2.996 1.00 33.17 652 ILE B C 1
ATOM 1240 O O . ILE B 1 47 ? 54.627 75.684 2.233 1.00 33.72 652 ILE B O 1
ATOM 1245 N N . ALA B 1 48 ? 55.475 75.437 4.325 1.00 31.41 653 ALA B N 1
ATOM 1246 C CA . ALA B 1 48 ? 54.218 75.813 5.005 1.00 28.93 653 ALA B CA 1
ATOM 1247 C C . ALA B 1 48 ? 54.528 76.364 6.418 1.00 25.59 653 ALA B C 1
ATOM 1248 O O . ALA B 1 48 ? 54.237 75.729 7.446 1.00 25.65 653 ALA B O 1
ATOM 1250 N N . PRO B 1 49 ? 55.138 77.543 6.475 1.00 24.31 654 PRO B N 1
ATOM 1251 C CA . PRO B 1 49 ? 55.555 78.072 7.785 1.00 23.51 654 PRO B CA 1
ATOM 1252 C C . PRO B 1 49 ? 54.358 78.352 8.698 1.00 22.82 654 PRO B C 1
ATOM 1253 O O . PRO B 1 49 ? 53.269 78.582 8.220 1.00 21.15 654 PRO B O 1
ATOM 1257 N N . VAL B 1 50 ? 54.601 78.358 9.992 1.00 23.06 655 VAL B N 1
ATOM 1258 C CA . VAL B 1 50 ? 53.530 78.415 10.979 1.00 23.98 655 VAL B CA 1
ATOM 1259 C C . VAL B 1 50 ? 53.614 79.640 11.822 1.00 25.47 655 VAL B C 1
ATOM 1260 O O . VAL B 1 50 ? 54.695 80.247 11.945 1.00 25.74 655 VAL B O 1
ATOM 1264 N N . LEU B 1 51 ? 52.498 79.992 12.460 1.00 26.04 656 LEU B N 1
ATOM 1265 C CA . LEU B 1 51 ? 52.480 81.129 13.354 1.00 28.11 656 LEU B CA 1
ATOM 1266 C C . LEU B 1 51 ? 53.464 80.869 14.481 1.00 29.01 656 LEU B C 1
ATOM 1267 O O . LEU B 1 51 ? 53.664 79.723 14.854 1.00 29.17 656 LEU B O 1
ATOM 1272 N N . PRO B 1 52 ? 54.100 81.930 15.015 1.00 30.43 657 PRO B N 1
ATOM 1273 C CA . PRO B 1 52 ? 55.008 81.748 16.147 1.00 31.21 657 PRO B CA 1
ATOM 1274 C C . PRO B 1 52 ? 54.290 81.184 17.373 1.00 31.77 657 PRO B C 1
ATOM 1275 O O . PRO B 1 52 ? 53.083 81.412 17.556 1.00 30.06 657 PRO B O 1
ATOM 1279 N N . HIS B 1 53 ? 55.059 80.519 18.237 1.00 33.22 658 HIS B N 1
ATOM 1280 C CA . HIS B 1 53 ? 54.504 79.828 19.399 1.00 33.41 658 HIS B CA 1
ATOM 1281 C C . HIS B 1 53 ? 53.787 80.788 20.349 1.00 35.81 658 HIS B C 1
ATOM 1282 O O . HIS B 1 53 ? 52.923 80.353 21.093 1.00 37.03 658 HIS B O 1
ATOM 1289 N N . THR B 1 54 ? 54.134 82.088 20.293 1.00 38.99 659 THR B N 1
ATOM 1290 C CA . THR B 1 54 ? 53.510 83.131 21.129 1.00 37.26 659 THR B CA 1
ATOM 1291 C C . THR B 1 54 ? 52.260 83.784 20.541 1.00 34.66 659 THR B C 1
ATOM 1292 O O . THR B 1 54 ? 51.709 84.695 21.143 1.00 34.54 659 THR B O 1
ATOM 1296 N N . ALA B 1 55 ? 51.815 83.342 19.367 1.00 32.50 660 ALA B N 1
ATOM 1297 C CA . ALA B 1 55 ? 50.652 83.932 18.724 1.00 29.97 660 ALA B CA 1
ATOM 1298 C C . ALA B 1 55 ? 49.380 83.720 19.554 1.00 30.36 660 ALA B C 1
ATOM 1299 O O . ALA B 1 55 ? 49.145 82.635 20.057 1.00 30.30 660 ALA B O 1
ATOM 1301 N N . VAL B 1 56 ? 48.557 84.775 19.652 1.00 29.85 661 VAL B N 1
ATOM 1302 C CA . VAL B 1 56 ? 47.284 84.723 20.373 1.00 30.40 661 VAL B CA 1
ATOM 1303 C C . VAL B 1 56 ? 46.202 85.434 19.563 1.00 29.48 661 VAL B C 1
ATOM 1304 O O . VAL B 1 56 ? 46.495 86.239 18.674 1.00 27.69 661 VAL B O 1
ATOM 1308 N N . CYS B 1 57 ? 44.951 85.124 19.885 1.00 30.48 662 CYS B N 1
ATOM 1309 C CA . CYS B 1 57 ? 43.813 85.787 19.287 1.00 29.99 662 CYS B CA 1
ATOM 1310 C C . CYS B 1 57 ? 43.758 87.220 19.771 1.00 33.23 662 CYS B C 1
ATOM 1311 O O . CYS B 1 57 ? 43.902 87.479 20.956 1.00 35.67 662 CYS B O 1
ATOM 1314 N N . LEU B 1 58 ? 43.525 88.137 18.845 1.00 34.23 663 LEU B N 1
ATOM 1315 C CA . LEU B 1 58 ? 43.537 89.558 19.130 1.00 39.59 663 LEU B CA 1
ATOM 1316 C C . LEU B 1 58 ? 42.398 89.977 20.080 1.00 42.15 663 LEU B C 1
ATOM 1317 O O . LEU B 1 58 ? 42.535 90.960 20.813 1.00 42.89 663 LEU B O 1
ATOM 1322 N N . VAL B 1 59 ? 41.292 89.227 20.075 1.00 40.62 664 VAL B N 1
ATOM 1323 C CA . VAL B 1 59 ? 40.112 89.579 20.877 1.00 43.34 664 VAL B CA 1
ATOM 1324 C C . VAL B 1 59 ? 40.204 89.038 22.304 1.00 44.53 664 VAL B C 1
ATOM 1325 O O . VAL B 1 59 ? 40.084 89.805 23.266 1.00 48.66 664 VAL B O 1
ATOM 1329 N N . CYS B 1 60 ? 40.409 87.732 22.443 1.00 40.98 665 CYS B N 1
ATOM 1330 C CA . CYS B 1 60 ? 40.411 87.105 23.774 1.00 44.30 665 CYS B CA 1
ATOM 1331 C C . CYS B 1 60 ? 41.798 86.909 24.371 1.00 43.74 665 CYS B C 1
ATOM 1332 O O . CYS B 1 60 ? 41.906 86.698 25.564 1.00 46.75 665 CYS B O 1
ATOM 1335 N N . GLY B 1 61 ? 42.848 86.971 23.557 1.00 40.42 666 GLY B N 1
ATOM 1336 C CA . GLY B 1 61 ? 44.224 86.897 24.075 1.00 40.18 666 GLY B CA 1
ATOM 1337 C C . GLY B 1 61 ? 44.685 85.478 24.351 1.00 40.76 666 GLY B C 1
ATOM 1338 O O . GLY B 1 61 ? 45.713 85.271 24.974 1.00 42.31 666 GLY B O 1
ATOM 1339 N N . GLU B 1 62 ? 43.939 84.491 23.873 1.00 40.81 667 GLU B N 1
ATOM 1340 C CA . GLU B 1 62 ? 44.316 83.100 24.065 1.00 43.79 667 GLU B CA 1
ATOM 1341 C C . GLU B 1 62 ? 44.815 82.513 22.755 1.00 41.08 667 GLU B C 1
ATOM 1342 O O . GLU B 1 62 ? 44.455 83.005 21.659 1.00 37.00 667 GLU B O 1
ATOM 1348 N N . ALA B 1 63 ? 45.620 81.450 22.874 1.00 41.57 668 ALA B N 1
ATOM 1349 C CA . ALA B 1 63 ? 46.173 80.728 21.713 1.00 40.85 668 ALA B CA 1
ATOM 1350 C C . ALA B 1 63 ? 45.124 79.801 21.088 1.00 40.07 668 ALA B C 1
ATOM 1351 O O . ALA B 1 63 ? 43.959 79.824 21.482 1.00 38.31 668 ALA B O 1
ATOM 1353 N N . GLY B 1 64 ? 45.525 79.011 20.091 1.00 40.38 669 GLY B N 1
ATOM 1354 C CA . GLY B 1 64 ? 44.629 78.018 19.499 1.00 40.82 669 GLY B CA 1
ATOM 1355 C C . GLY B 1 64 ? 44.021 77.090 20.547 1.00 44.93 669 GLY B C 1
ATOM 1356 O O . GLY B 1 64 ? 44.695 76.674 21.475 1.00 47.55 669 GLY B O 1
ATOM 1357 N N . LYS B 1 65 ? 42.742 76.774 20.412 1.00 45.98 670 LYS B N 1
ATOM 1358 C CA . LYS B 1 65 ? 42.098 75.858 21.357 1.00 51.29 670 LYS B CA 1
ATOM 1359 C C . LYS B 1 65 ? 41.327 74.752 20.645 1.00 51.50 670 LYS B C 1
ATOM 1360 O O . LYS B 1 65 ? 40.405 74.175 21.222 1.00 52.05 670 LYS B O 1
ATOM 1366 N N . GLU B 1 66 ? 41.697 74.461 19.394 1.00 48.82 671 GLU B N 1
ATOM 1367 C CA . GLU B 1 66 ? 40.956 73.478 18.587 1.00 50.81 671 GLU B CA 1
ATOM 1368 C C . GLU B 1 66 ? 40.943 72.056 19.213 1.00 55.09 671 GLU B C 1
ATOM 1369 O O . GLU B 1 66 ? 39.972 71.307 19.028 1.00 55.47 671 GLU B O 1
ATOM 1375 N N . ASP B 1 67 ? 41.995 71.703 19.964 1.00 56.46 672 ASP B N 1
ATOM 1376 C CA . ASP B 1 67 ? 42.074 70.366 20.601 1.00 63.42 672 ASP B CA 1
ATOM 1377 C C . ASP B 1 67 ? 41.134 70.191 21.797 1.00 65.93 672 ASP B C 1
ATOM 1378 O O . ASP B 1 67 ? 40.980 69.070 22.297 1.00 72.53 672 ASP B O 1
ATOM 1383 N N . THR B 1 68 ? 40.512 71.281 22.253 1.00 62.34 673 THR B N 1
ATOM 1384 C CA . THR B 1 68 ? 39.598 71.242 23.404 1.00 63.17 673 THR B CA 1
ATOM 1385 C C . THR B 1 68 ? 38.114 71.037 23.010 1.00 64.01 673 THR B C 1
ATOM 1386 O O . THR B 1 68 ? 37.355 70.493 23.790 1.00 68.04 673 THR B O 1
ATOM 1390 N N . VAL B 1 69 ? 37.705 71.483 21.821 1.00 62.57 674 VAL B N 1
ATOM 1391 C CA . VAL B 1 69 ? 36.343 71.219 21.322 1.00 63.45 674 VAL B CA 1
ATOM 1392 C C . VAL B 1 69 ? 36.352 69.924 20.526 1.00 65.88 674 VAL B C 1
ATOM 1393 O O . VAL B 1 69 ? 37.378 69.541 19.982 1.00 64.20 674 VAL B O 1
ATOM 1395 N N . GLU B 1 70 ? 35.207 69.243 20.480 1.00 71.41 675 GLU B N 1
ATOM 1396 C CA . GLU B 1 70 ? 35.062 67.979 19.723 1.00 74.21 675 GLU B CA 1
ATOM 1397 C C . GLU B 1 70 ? 34.445 68.191 18.314 1.00 73.53 675 GLU B C 1
ATOM 1398 O O . GLU B 1 70 ? 34.841 67.515 17.365 1.00 74.34 675 GLU B O 1
ATOM 1400 N N . GLU B 1 71 ? 33.491 69.125 18.189 1.00 71.04 676 GLU B N 1
ATOM 1401 C CA . GLU B 1 71 ? 32.743 69.326 16.929 1.00 71.36 676 GLU B CA 1
ATOM 1402 C C . GLU B 1 71 ? 33.511 70.197 15.922 1.00 66.21 676 GLU B C 1
ATOM 1403 O O . GLU B 1 71 ? 34.090 71.211 16.298 1.00 62.90 676 GLU B O 1
ATOM 1405 N N . GLU B 1 72 ? 33.467 69.801 14.642 1.00 66.05 677 GLU B N 1
ATOM 1406 C CA . GLU B 1 72 ? 34.281 70.420 13.557 1.00 62.92 677 GLU B CA 1
ATOM 1407 C C . GLU B 1 72 ? 34.111 71.935 13.426 1.00 57.77 677 GLU B C 1
ATOM 1408 O O . GLU B 1 72 ? 35.092 72.655 13.223 1.00 53.79 677 GLU B O 1
ATOM 1410 N N . GLU B 1 73 ? 32.865 72.408 13.519 1.00 58.57 678 GLU B N 1
ATOM 1411 C CA . GLU B 1 73 ? 32.579 73.859 13.499 1.00 55.93 678 GLU B CA 1
ATOM 1412 C C . GLU B 1 73 ? 33.196 74.515 14.773 1.00 51.67 678 GLU B C 1
ATOM 1413 O O . GLU B 1 73 ? 33.828 75.572 14.699 1.00 43.92 678 GLU B O 1
ATOM 1416 N N . GLY B 1 74 ? 33.018 73.848 15.924 1.00 52.36 679 GLY B N 1
ATOM 1417 C CA . GLY B 1 74 ? 33.590 74.310 17.193 1.00 49.76 679 GLY B CA 1
ATOM 1418 C C . GLY B 1 74 ? 35.104 74.412 17.179 1.00 45.38 679 GLY B C 1
ATOM 1419 O O . GLY B 1 74 ? 35.677 75.349 17.729 1.00 41.29 679 GLY B O 1
ATOM 1420 N N . LYS B 1 75 ? 35.753 73.444 16.543 1.00 46.13 680 LYS B N 1
ATOM 1421 C CA . LYS B 1 75 ? 37.209 73.428 16.443 1.00 44.08 680 LYS B CA 1
ATOM 1422 C C . LYS B 1 75 ? 37.686 74.535 15.533 1.00 40.72 680 LYS B C 1
ATOM 1423 O O . LYS B 1 75 ? 38.621 75.261 15.880 1.00 37.80 680 LYS B O 1
ATOM 1429 N N . PHE B 1 76 ? 37.060 74.661 14.357 1.00 41.33 681 PHE B N 1
ATOM 1430 C CA . PHE B 1 76 ? 37.443 75.712 13.413 1.00 39.85 681 PHE B CA 1
ATOM 1431 C C . PHE B 1 76 ? 37.370 77.074 14.066 1.00 38.59 681 PHE B C 1
ATOM 1432 O O . PHE B 1 76 ? 38.262 77.914 13.875 1.00 34.62 681 PHE B O 1
ATOM 1440 N N . ASN B 1 77 ? 36.304 77.297 14.839 1.00 38.57 682 ASN B N 1
ATOM 1441 C CA . ASN B 1 77 ? 36.067 78.610 15.424 1.00 37.50 682 ASN B CA 1
ATOM 1442 C C . ASN B 1 77 ? 36.993 78.924 16.596 1.00 35.37 682 ASN B C 1
ATOM 1443 O O . ASN B 1 77 ? 37.087 80.073 17.008 1.00 34.22 682 ASN B O 1
ATOM 1448 N N . LEU B 1 78 ? 37.680 77.909 17.118 1.00 35.94 683 LEU B N 1
ATOM 1449 C CA . LEU B 1 78 ? 38.717 78.107 18.151 1.00 35.48 683 LEU B CA 1
ATOM 1450 C C . LEU B 1 78 ? 40.173 77.956 17.671 1.00 33.89 683 LEU B C 1
ATOM 1451 O O . LEU B 1 78 ? 41.093 77.874 18.473 1.00 33.62 683 LEU B O 1
ATOM 1456 N N . MET B 1 79 ? 40.362 77.952 16.363 1.00 35.03 684 MET B N 1
ATOM 1457 C CA . MET B 1 79 ? 41.686 78.015 15.770 1.00 36.15 684 MET B CA 1
ATOM 1458 C C . MET B 1 79 ? 42.162 79.448 15.639 1.00 33.67 684 MET B C 1
ATOM 1459 O O . MET B 1 79 ? 41.356 80.335 15.404 1.00 31.54 684 MET B O 1
ATOM 1464 N N . LEU B 1 80 ? 43.481 79.663 15.752 1.00 32.71 685 LEU B N 1
ATOM 1465 C CA . LEU B 1 80 ? 44.084 80.930 15.306 1.00 30.63 685 LEU B CA 1
ATOM 1466 C C . LEU B 1 80 ? 44.091 81.004 13.770 1.00 29.16 685 LEU B C 1
ATOM 1467 O O . LEU B 1 80 ? 44.448 80.015 13.087 1.00 29.11 685 LEU B O 1
ATOM 1472 N N . MET B 1 81 ? 43.645 82.159 13.242 1.00 26.38 686 MET B N 1
ATOM 1473 C CA . MET B 1 81 ? 43.575 82.423 11.791 1.00 25.67 686 MET B CA 1
ATOM 1474 C C . MET B 1 81 ? 44.147 83.809 11.503 1.00 26.12 686 MET B C 1
ATOM 1475 O O . MET B 1 81 ? 43.665 84.820 12.031 1.00 26.66 686 MET B O 1
ATOM 1480 N N . GLU B 1 82 ? 45.204 83.838 10.697 1.00 25.18 687 GLU B N 1
ATOM 1481 C CA . GLU B 1 82 ? 45.846 85.071 10.308 1.00 24.86 687 GLU B CA 1
ATOM 1482 C C . GLU B 1 82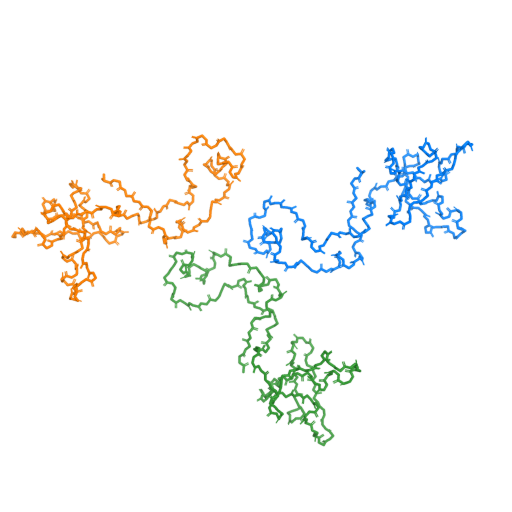 ? 45.244 85.516 8.977 1.00 24.98 687 GLU B C 1
ATOM 1483 O O . GLU B 1 82 ? 45.165 84.724 8.027 1.00 23.40 687 GLU B O 1
ATOM 1489 N N . CYS B 1 83 ? 44.784 86.774 8.925 1.00 24.07 688 CYS B N 1
ATOM 1490 C CA . CYS B 1 83 ? 44.256 87.327 7.693 1.00 23.51 688 CYS B CA 1
ATOM 1491 C C . CYS B 1 83 ? 45.417 87.698 6.761 1.00 24.08 688 CYS B C 1
ATOM 1492 O O . CYS B 1 83 ? 46.369 88.374 7.179 1.00 22.49 688 CYS B O 1
ATOM 1495 N N . SER B 1 84 ? 45.312 87.277 5.498 1.00 24.61 689 SER B N 1
ATOM 1496 C CA . SER B 1 84 ? 46.332 87.567 4.498 1.00 25.99 689 SER B CA 1
ATOM 1497 C C . SER B 1 84 ? 46.280 89.014 3.981 1.00 26.98 689 SER B C 1
ATOM 1498 O O . SER B 1 84 ? 47.161 89.444 3.232 1.00 27.25 689 SER B O 1
ATOM 1501 N N . ILE B 1 85 ? 45.245 89.750 4.367 1.00 26.43 690 ILE B N 1
ATOM 1502 C CA . ILE B 1 85 ? 45.028 91.086 3.891 1.00 27.50 690 ILE B CA 1
ATOM 1503 C C . ILE B 1 85 ? 45.388 92.048 4.998 1.00 26.74 690 ILE B C 1
ATOM 1504 O O . ILE B 1 85 ? 46.239 92.901 4.800 1.00 29.12 690 ILE B O 1
ATOM 1512 N N . CYS B 1 86 ? 44.730 91.936 6.163 1.00 25.74 691 CYS B N 1
ATOM 1513 C CA . CYS B 1 86 ? 44.923 92.910 7.247 1.00 26.42 691 CYS B CA 1
ATOM 1514 C C . CYS B 1 86 ? 45.922 92.435 8.287 1.00 26.16 691 CYS B C 1
ATOM 1515 O O . CYS B 1 86 ? 46.375 93.227 9.091 1.00 26.97 691 CYS B O 1
ATOM 1518 N N . ASN B 1 87 ? 46.235 91.137 8.268 1.00 25.79 692 ASN B N 1
ATOM 1519 C CA . ASN B 1 87 ? 47.276 90.520 9.089 1.00 27.94 692 ASN B CA 1
ATOM 1520 C C . ASN B 1 87 ? 46.868 90.265 10.531 1.00 27.40 692 ASN B C 1
ATOM 1521 O O . ASN B 1 87 ? 47.714 89.905 11.362 1.00 27.82 692 ASN B O 1
ATOM 1526 N N . GLU B 1 88 ? 45.592 90.435 10.837 1.00 27.19 693 GLU B N 1
ATOM 1527 C CA . GLU B 1 88 ? 45.125 90.186 12.198 1.00 27.19 693 GLU B CA 1
ATOM 1528 C C . GLU B 1 88 ? 45.089 88.696 12.455 1.00 26.22 693 GLU B C 1
ATOM 1529 O O . GLU B 1 88 ? 44.770 87.895 11.553 1.00 24.58 693 GLU B O 1
ATOM 1535 N N . ILE B 1 89 ? 45.451 88.329 13.689 1.00 26.44 694 ILE B N 1
ATOM 1536 C CA . ILE B 1 89 ? 45.311 86.965 14.169 1.00 24.49 694 ILE B CA 1
ATOM 1537 C C . ILE B 1 89 ? 44.157 86.898 15.173 1.00 24.83 694 ILE B C 1
ATOM 1538 O O . ILE B 1 89 ? 44.133 87.633 16.153 1.00 24.87 694 ILE B O 1
ATOM 1543 N N . ILE B 1 90 ? 43.214 85.991 14.921 1.00 26.11 695 ILE B N 1
ATOM 1544 C CA . ILE B 1 90 ? 41.944 85.931 15.678 1.00 26.77 695 ILE B CA 1
ATOM 1545 C C . ILE B 1 90 ? 41.382 84.512 15.635 1.00 26.20 695 ILE B C 1
ATOM 1546 O O . ILE B 1 90 ? 41.646 83.745 14.679 1.00 25.68 695 ILE B O 1
ATOM 1550 N N . HIS B 1 91 ? 40.626 84.144 16.663 1.00 26.98 696 HIS B N 1
ATOM 1551 C CA . HIS B 1 91 ? 39.728 82.995 16.566 1.00 27.50 696 HIS B CA 1
ATOM 1552 C C . HIS B 1 91 ? 38.535 83.414 15.706 1.00 28.09 696 HIS B C 1
ATOM 1553 O O . HIS B 1 91 ? 37.920 84.476 15.969 1.00 29.97 696 HIS B O 1
ATOM 1560 N N . PRO B 1 92 ? 38.173 82.600 14.694 1.00 26.94 697 PRO B N 1
ATOM 1561 C CA . PRO B 1 92 ? 36.973 82.997 13.927 1.00 28.43 697 PRO B CA 1
ATOM 1562 C C . PRO B 1 92 ? 35.727 83.193 14.793 1.00 31.24 697 PRO B C 1
ATOM 1563 O O . PRO B 1 92 ? 34.917 84.045 14.480 1.00 32.13 697 PRO B O 1
ATOM 1567 N N . GLY B 1 93 ? 35.597 82.419 15.872 1.00 32.24 698 GLY B N 1
ATOM 1568 C CA . GLY B 1 93 ? 34.442 82.505 16.744 1.00 34.72 698 GLY B CA 1
ATOM 1569 C C . GLY B 1 93 ? 34.448 83.764 17.579 1.00 36.35 698 GLY B C 1
ATOM 1570 O O . GLY B 1 93 ? 33.395 84.170 18.132 1.00 38.32 698 GLY B O 1
ATOM 1571 N N . CYS B 1 94 ? 35.620 84.404 17.682 1.00 34.60 699 CYS B N 1
ATOM 1572 C CA . CYS B 1 94 ? 35.731 85.670 18.436 1.00 35.88 699 CYS B CA 1
ATOM 1573 C C . CYS B 1 94 ? 35.348 86.913 17.646 1.00 36.79 699 CYS B C 1
ATOM 1574 O O . CYS B 1 94 ? 35.416 88.014 18.174 1.00 38.06 699 CYS B O 1
ATOM 1577 N N . LEU B 1 95 ? 34.928 86.721 16.401 1.00 37.74 700 LEU B N 1
ATOM 1578 C CA . LEU B 1 95 ? 34.455 87.784 15.560 1.00 41.77 700 LEU B CA 1
ATOM 1579 C C . LEU B 1 95 ? 33.054 87.403 15.072 1.00 48.23 700 LEU B C 1
ATOM 1580 O O . LEU B 1 95 ? 32.862 86.306 14.554 1.00 48.82 700 LEU B O 1
ATOM 1585 N N . LYS B 1 96 ? 32.075 88.289 15.249 1.00 53.46 701 LYS B N 1
ATOM 1586 C CA . LYS B 1 96 ? 30.739 88.081 14.655 1.00 60.12 701 LYS B CA 1
ATOM 1587 C C . LYS B 1 96 ? 30.400 89.208 13.655 1.00 64.49 701 LYS B C 1
ATOM 1588 O O . LYS B 1 96 ? 30.184 90.354 14.062 1.00 66.19 701 LYS B O 1
ATOM 1590 N N . ILE B 1 97 ? 30.384 88.867 12.354 1.00 65.93 702 ILE B N 1
ATOM 1591 C CA . ILE B 1 97 ? 29.945 89.778 11.267 1.00 68.23 702 ILE B CA 1
ATOM 1592 C C . ILE B 1 97 ? 28.676 89.179 10.614 1.00 71.04 702 ILE B C 1
ATOM 1593 O O . ILE B 1 97 ? 28.674 88.013 10.210 1.00 70.77 702 ILE B O 1
ATOM 1598 N N . LYS B 1 98 ? 27.611 89.973 10.519 1.00 73.98 703 LYS B N 1
ATOM 1599 C CA . LYS B 1 98 ? 26.309 89.472 10.028 1.00 81.92 703 LYS B CA 1
ATOM 1600 C C . LYS B 1 98 ? 26.354 89.112 8.542 1.00 82.26 703 LYS B C 1
ATOM 1601 O O . LYS B 1 98 ? 26.747 89.924 7.709 1.00 82.65 703 LYS B O 1
ATOM 1603 N N . SER B 1 100 ? 28.623 88.307 6.571 1.00 73.39 705 SER B N 1
ATOM 1604 C CA . SER B 1 100 ? 29.986 88.320 6.042 1.00 72.16 705 SER B CA 1
ATOM 1605 C C . SER B 1 100 ? 30.842 87.254 6.732 1.00 70.29 705 SER B C 1
ATOM 1606 O O . SER B 1 100 ? 30.823 87.113 7.954 1.00 69.19 705 SER B O 1
ATOM 1608 N N . GLU B 1 101 ? 31.594 86.508 5.942 1.00 69.10 706 GLU B N 1
ATOM 1609 C CA . GLU B 1 101 ? 32.294 85.342 6.451 1.00 67.08 706 GLU B CA 1
ATOM 1610 C C . GLU B 1 101 ? 33.683 85.240 5.826 1.00 62.46 706 GLU B C 1
ATOM 1611 O O . GLU B 1 101 ? 33.914 85.759 4.724 1.00 63.52 706 GLU B O 1
ATOM 1617 N N . GLY B 1 102 ? 34.609 84.588 6.535 1.00 52.86 707 GLY B N 1
ATOM 1618 C CA . GLY B 1 102 ? 35.996 84.511 6.084 1.00 45.24 707 GLY B CA 1
ATOM 1619 C C . GLY B 1 102 ? 36.162 83.437 5.049 1.00 44.13 707 GLY B C 1
ATOM 1620 O O . GLY B 1 102 ? 35.344 82.534 4.975 1.00 46.38 707 GLY B O 1
ATOM 1621 N N . VAL B 1 103 ? 37.226 83.539 4.249 1.00 43.16 708 VAL B N 1
ATOM 1622 C CA . VAL B 1 103 ? 37.569 82.532 3.222 1.00 42.92 708 VAL B CA 1
ATOM 1623 C C . VAL B 1 103 ? 38.897 81.871 3.599 1.00 38.41 708 VAL B C 1
ATOM 1624 O O . VAL B 1 103 ? 39.941 82.476 3.488 1.00 37.58 708 VAL B O 1
ATOM 1628 N N . VAL B 1 104 ? 38.839 80.622 4.026 1.00 38.64 709 VAL B N 1
ATOM 1629 C CA . VAL B 1 104 ? 40.028 79.897 4.473 1.00 37.54 709 VAL B CA 1
ATOM 1630 C C . VAL B 1 104 ? 40.921 79.580 3.288 1.00 39.11 709 VAL B C 1
ATOM 1631 O O . VAL B 1 104 ? 40.440 79.149 2.252 1.00 43.51 709 VAL B O 1
ATOM 1635 N N . ASN B 1 105 ? 42.218 79.826 3.448 1.00 38.25 710 ASN B N 1
ATOM 1636 C CA . ASN B 1 105 ? 43.216 79.437 2.459 1.00 41.39 710 ASN B CA 1
ATOM 1637 C C . ASN B 1 105 ? 43.697 78.011 2.747 1.00 44.51 710 ASN B C 1
ATOM 1638 O O . ASN B 1 105 ? 44.271 77.742 3.806 1.00 43.41 710 ASN B O 1
ATOM 1643 N N . ASP B 1 106 ? 43.484 77.110 1.800 1.00 51.27 711 ASP B N 1
ATOM 1644 C CA . ASP B 1 106 ? 43.823 75.687 1.993 1.00 56.52 711 ASP B CA 1
ATOM 1645 C C . ASP B 1 106 ? 45.316 75.342 1.853 1.00 59.12 711 ASP B C 1
ATOM 1646 O O . ASP B 1 106 ? 45.725 74.270 2.289 1.00 62.52 711 ASP B O 1
ATOM 1651 N N . GLU B 1 107 ? 46.118 76.229 1.253 1.00 59.94 712 GLU B N 1
ATOM 1652 C CA . GLU B 1 107 ? 47.557 75.947 1.003 1.00 65.60 712 GLU B CA 1
ATOM 1653 C C . GLU B 1 107 ? 48.489 76.183 2.226 1.00 60.67 712 GLU B C 1
ATOM 1654 O O . GLU B 1 107 ? 49.585 75.620 2.284 1.00 62.67 712 GLU B O 1
ATOM 1660 N N . LEU B 1 108 ? 48.058 77.026 3.173 1.00 53.18 713 LEU B N 1
ATOM 1661 C CA . LEU B 1 108 ? 48.899 77.458 4.282 1.00 47.81 713 LEU B CA 1
ATOM 1662 C C . LEU B 1 108 ? 48.131 77.336 5.622 1.00 41.96 713 LEU B C 1
ATOM 1663 O O . LEU B 1 108 ? 46.933 77.640 5.697 1.00 40.59 713 LEU B O 1
ATOM 1668 N N . PRO B 1 109 ? 48.824 76.917 6.693 1.00 38.09 714 PRO B N 1
ATOM 1669 C CA . PRO B 1 109 ? 48.096 76.716 7.933 1.00 34.92 714 PRO B CA 1
ATOM 1670 C C . PRO B 1 109 ? 47.657 78.020 8.555 1.00 31.35 714 PRO B C 1
ATOM 1671 O O . PRO B 1 109 ? 48.345 79.038 8.414 1.00 29.08 714 PRO B O 1
ATOM 1675 N N . ASN B 1 110 ? 46.503 78.008 9.222 1.00 29.44 715 ASN B N 1
ATOM 1676 C CA . ASN B 1 110 ? 46.046 79.183 9.981 1.00 26.70 715 ASN B CA 1
ATOM 1677 C C . ASN B 1 110 ? 46.058 80.452 9.143 1.00 24.86 715 ASN B C 1
ATOM 1678 O O . ASN B 1 110 ? 46.537 81.489 9.589 1.00 22.57 715 ASN B O 1
ATOM 1683 N N . CYS B 1 111 ? 45.556 80.358 7.917 1.00 25.85 716 CYS B N 1
ATOM 1684 C CA . CYS B 1 111 ? 45.554 81.493 7.001 1.00 25.89 716 CYS B CA 1
ATOM 1685 C C . CYS B 1 111 ? 44.179 81.646 6.391 1.00 25.22 716 CYS B C 1
ATOM 1686 O O . CYS B 1 111 ? 43.589 80.668 5.925 1.00 27.15 716 CYS B O 1
ATOM 1689 N N . TRP B 1 112 ? 43.666 82.878 6.382 1.00 24.94 717 TRP B N 1
ATOM 1690 C CA . TRP B 1 112 ? 42.424 83.195 5.658 1.00 25.73 717 TRP B CA 1
ATOM 1691 C C . TRP B 1 112 ? 42.342 84.648 5.229 1.00 26.56 717 TRP B C 1
ATOM 1692 O O . TRP B 1 112 ? 43.211 85.462 5.555 1.00 25.28 717 TRP B O 1
ATOM 1703 N N . GLU B 1 113 ? 41.305 84.946 4.453 1.00 28.19 718 GLU B N 1
ATOM 1704 C CA . GLU B 1 113 ? 40.833 86.308 4.271 1.00 30.41 718 GLU B CA 1
ATOM 1705 C C . GLU B 1 113 ? 39.686 86.485 5.199 1.00 29.78 718 GLU B C 1
ATOM 1706 O O . GLU B 1 113 ? 38.662 85.832 5.055 1.00 31.30 718 GLU B O 1
ATOM 1712 N N . CYS B 1 114 ? 39.864 87.371 6.167 1.00 29.25 719 CYS B N 1
ATOM 1713 C CA . CYS B 1 114 ? 38.939 87.491 7.264 1.00 29.42 719 CYS B CA 1
ATOM 1714 C C . CYS B 1 114 ? 37.672 88.199 6.816 1.00 30.28 719 CYS B C 1
ATOM 1715 O O . CYS B 1 114 ? 37.631 88.818 5.744 1.00 29.99 719 CYS B O 1
ATOM 1718 N N . PRO B 1 115 ? 36.621 88.098 7.620 1.00 33.33 720 PRO B N 1
ATOM 1719 C CA . PRO B 1 115 ? 35.323 88.702 7.204 1.00 36.79 720 PRO B CA 1
ATOM 1720 C C . PRO B 1 115 ? 35.342 90.237 7.101 1.00 37.21 720 PRO B C 1
ATOM 1721 O O . PRO B 1 115 ? 34.499 90.807 6.432 1.00 39.85 720 PRO B O 1
ATOM 1725 N N . LYS B 1 116 ? 36.308 90.885 7.762 1.00 36.64 721 LYS B N 1
ATOM 1726 C CA . LYS B 1 116 ? 36.490 92.338 7.634 1.00 36.97 721 LYS B CA 1
ATOM 1727 C C . LYS B 1 116 ? 37.046 92.702 6.257 1.00 36.96 721 LYS B C 1
ATOM 1728 O O . LYS B 1 116 ? 36.766 93.781 5.741 1.00 38.15 721 LYS B O 1
ATOM 1734 N N . CYS B 1 117 ? 37.820 91.798 5.677 1.00 35.29 722 CYS B N 1
ATOM 1735 C CA . CYS B 1 117 ? 38.533 92.054 4.421 1.00 39.07 722 CYS B CA 1
ATOM 1736 C C . CYS B 1 117 ? 37.952 91.374 3.187 1.00 44.19 722 CYS B C 1
ATOM 1737 O O . CYS B 1 117 ? 38.320 91.708 2.059 1.00 48.95 722 CYS B O 1
ATOM 1740 N N . ASN B 1 118 ? 37.054 90.430 3.398 1.00 47.00 723 ASN B N 1
ATOM 1741 C CA . ASN B 1 118 ? 36.537 89.625 2.316 1.00 51.29 723 ASN B CA 1
ATOM 1742 C C . ASN B 1 118 ? 35.381 90.320 1.605 1.00 54.65 723 ASN B C 1
ATOM 1743 O O . ASN B 1 118 ? 34.539 90.959 2.229 1.00 56.37 723 ASN B O 1
ATOM 1749 C CA . ARG C 1 3 ? 57.103 32.000 8.090 1.00 60.42 608 ARG C CA 1
ATOM 1750 C C . ARG C 1 3 ? 57.955 33.231 7.708 1.00 59.98 608 ARG C C 1
ATOM 1751 O O . ARG C 1 3 ? 58.994 33.095 7.062 1.00 61.13 608 ARG C O 1
ATOM 1752 N N . ARG C 1 4 ? 57.522 34.427 8.114 1.00 59.02 609 ARG C N 1
ATOM 1753 C CA . ARG C 1 4 ? 58.209 35.681 7.722 1.00 54.11 609 ARG C CA 1
ATOM 1754 C C . ARG C 1 4 ? 59.589 35.797 8.391 1.00 49.96 609 ARG C C 1
ATOM 1755 O O . ARG C 1 4 ? 59.804 35.293 9.494 1.00 51.34 609 ARG C O 1
ATOM 1759 N N . ARG C 1 5 ? 60.527 36.442 7.704 1.00 44.24 610 ARG C N 1
ATOM 1760 C CA . ARG C 1 5 ? 61.889 36.610 8.208 1.00 39.19 610 ARG C CA 1
ATOM 1761 C C . ARG C 1 5 ? 62.168 38.091 8.551 1.00 38.16 610 ARG C C 1
ATOM 1762 O O . ARG C 1 5 ? 61.321 38.971 8.351 1.00 39.94 610 ARG C O 1
ATOM 1770 N N . THR C 1 6 ? 63.339 38.355 9.101 1.00 37.32 611 THR C N 1
ATOM 1771 C CA . THR C 1 6 ? 63.760 39.728 9.404 1.00 33.53 611 THR C CA 1
ATOM 1772 C C . THR C 1 6 ? 65.053 40.050 8.612 1.00 31.47 611 THR C C 1
ATOM 1773 O O . THR C 1 6 ? 65.701 39.160 8.050 1.00 29.29 611 THR C O 1
ATOM 1777 N N . ARG C 1 7 ? 65.375 41.331 8.543 1.00 28.60 612 ARG C N 1
ATOM 1778 C CA A ARG C 1 7 ? 66.620 41.868 7.968 0.50 26.86 612 ARG C CA 1
ATOM 1779 C CA B ARG C 1 7 ? 66.543 41.709 7.802 0.50 26.00 612 ARG C CA 1
ATOM 1780 C C . ARG C 1 7 ? 67.805 41.196 8.526 1.00 26.04 612 ARG C C 1
ATOM 1781 O O . ARG C 1 7 ? 67.845 41.017 9.744 1.00 27.06 612 ARG C O 1
ATOM 1796 N N . CYS C 1 8 ? 68.809 40.902 7.710 1.00 25.31 613 CYS C N 1
ATOM 1797 C CA . CYS C 1 8 ? 70.054 40.344 8.213 1.00 25.2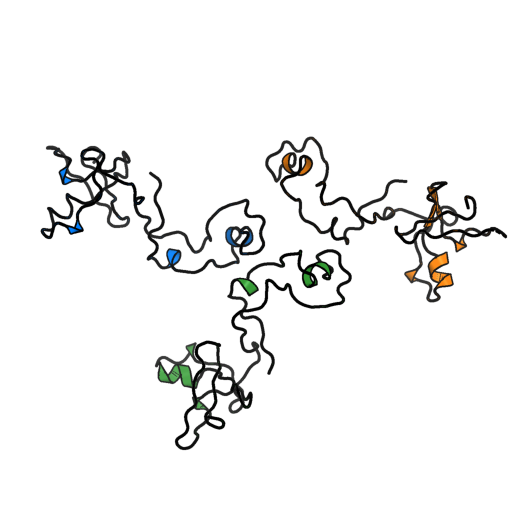0 613 CYS C CA 1
ATOM 1798 C C . CYS C 1 8 ? 70.865 41.366 8.997 1.00 27.21 613 CYS C C 1
ATOM 1799 O O . CYS C 1 8 ? 71.693 40.997 9.804 1.00 33.06 613 CYS C O 1
ATOM 1802 N N . ARG C 1 9 ? 70.637 42.652 8.728 1.00 28.91 614 ARG C N 1
ATOM 1803 C CA . ARG C 1 9 ? 71.398 43.774 9.337 1.00 29.85 614 ARG C CA 1
ATOM 1804 C C . ARG C 1 9 ? 72.886 43.827 8.989 1.00 29.35 614 ARG C C 1
ATOM 1805 O O . ARG C 1 9 ? 73.587 44.667 9.489 1.00 30.87 614 ARG C O 1
ATOM 1813 N N . LYS C 1 10 ? 73.351 42.970 8.081 1.00 27.56 615 LYS C N 1
ATOM 1814 C CA . LYS C 1 10 ? 74.772 42.902 7.759 1.00 29.70 615 LYS C CA 1
ATOM 1815 C C . LYS C 1 10 ? 75.118 43.191 6.304 1.00 29.10 615 LYS C C 1
ATOM 1816 O O . LYS C 1 10 ? 76.302 43.316 5.974 1.00 32.82 615 LYS C O 1
ATOM 1820 N N . CYS C 1 11 ? 74.122 43.277 5.426 1.00 25.28 616 CYS C N 1
ATOM 1821 C CA . CYS C 1 11 ? 74.398 43.490 4.021 1.00 25.89 616 CYS C CA 1
ATOM 1822 C C . CYS C 1 11 ? 74.351 44.976 3.776 1.00 25.67 616 CYS C C 1
ATOM 1823 O O . CYS C 1 11 ? 73.884 45.733 4.624 1.00 26.59 616 CYS C O 1
ATOM 1826 N N . GLU C 1 12 ? 74.836 45.403 2.624 1.00 26.49 617 GLU C N 1
ATOM 1827 C CA . GLU C 1 12 ? 74.855 46.832 2.286 1.00 28.04 617 GLU C CA 1
ATOM 1828 C C . GLU C 1 12 ? 73.450 47.459 2.285 1.00 26.38 617 GLU C C 1
ATOM 1829 O O . GLU C 1 12 ? 73.264 48.614 2.727 1.00 26.60 617 GLU C O 1
ATOM 1835 N N . ALA C 1 13 ? 72.457 46.702 1.804 1.00 24.91 618 ALA C N 1
ATOM 1836 C CA . ALA C 1 13 ? 71.045 47.180 1.798 1.00 25.00 618 ALA C CA 1
ATOM 1837 C C . ALA C 1 13 ? 70.533 47.447 3.204 1.00 22.70 618 ALA C C 1
ATOM 1838 O O . ALA C 1 13 ? 69.874 48.438 3.447 1.00 21.09 618 ALA C O 1
ATOM 1840 N N . CYS C 1 14 ? 70.860 46.554 4.125 1.00 23.04 619 CYS C N 1
ATOM 1841 C CA . CYS C 1 14 ? 70.485 46.713 5.533 1.00 20.57 619 CYS C CA 1
ATOM 1842 C C . CYS C 1 14 ? 71.267 47.868 6.186 1.00 21.33 619 CYS C C 1
ATOM 1843 O O . CYS C 1 14 ? 70.686 48.682 6.889 1.00 21.30 619 CYS C O 1
ATOM 1846 N N . LEU C 1 15 ? 72.569 47.946 5.915 1.00 21.17 620 LEU C N 1
ATOM 1847 C CA . LEU C 1 15 ? 73.455 48.896 6.604 1.00 23.23 620 LEU C CA 1
ATOM 1848 C C . LEU C 1 15 ? 73.217 50.343 6.170 1.00 24.43 620 LEU C C 1
ATOM 1849 O O . LEU C 1 15 ? 73.290 51.254 6.980 1.00 26.02 620 LEU C O 1
ATOM 1854 N N . ARG C 1 16 ? 72.909 50.554 4.895 1.00 25.22 621 ARG C N 1
ATOM 1855 C CA . ARG C 1 16 ? 72.719 51.886 4.391 1.00 25.25 621 ARG C CA 1
ATOM 1856 C C . ARG C 1 16 ? 71.474 52.521 4.957 1.00 25.03 621 ARG C C 1
ATOM 1857 O O . ARG C 1 16 ? 70.507 51.844 5.272 1.00 23.83 621 ARG C O 1
ATOM 1865 N N . THR C 1 17 ? 71.502 53.846 5.045 1.00 25.14 622 THR C N 1
ATOM 1866 C CA . THR C 1 17 ? 70.353 54.613 5.440 1.00 25.49 622 THR C CA 1
ATOM 1867 C C . THR C 1 17 ? 69.366 54.878 4.274 1.00 25.92 622 THR C C 1
ATOM 1868 O O . THR C 1 17 ? 69.652 54.600 3.104 1.00 25.30 622 THR C O 1
ATOM 1872 N N . GLU C 1 18 ? 68.187 55.406 4.605 1.00 25.71 623 GLU C N 1
ATOM 1873 C CA . GLU C 1 18 ? 67.138 55.643 3.622 1.00 25.49 623 GLU C CA 1
ATOM 1874 C C . GLU C 1 18 ? 67.612 56.590 2.549 1.00 27.19 623 GLU C C 1
ATOM 1875 O O . GLU C 1 18 ? 68.238 57.589 2.867 1.00 30.25 623 GLU C O 1
ATOM 1881 N N . CYS C 1 19 ? 67.274 56.297 1.285 1.00 27.59 624 CYS C N 1
ATOM 1882 C CA . CYS C 1 19 ? 67.727 57.094 0.148 1.00 29.13 624 CYS C CA 1
ATOM 1883 C C . CYS C 1 19 ? 67.079 58.455 0.183 1.00 32.54 624 CYS C C 1
ATOM 1884 O O . CYS C 1 19 ? 67.711 59.447 -0.222 1.00 34.61 624 CYS C O 1
ATOM 1887 N N . GLY C 1 20 ? 65.829 58.514 0.674 1.00 31.76 625 GLY C N 1
ATOM 1888 C CA . GLY C 1 20 ? 65.107 59.772 0.809 1.00 31.35 625 GLY C CA 1
ATOM 1889 C C . GLY C 1 20 ? 64.426 60.262 -0.477 1.00 34.93 625 GLY C C 1
ATOM 1890 O O . GLY C 1 20 ? 63.836 61.322 -0.477 1.00 36.11 625 GLY C O 1
ATOM 1891 N N . GLU C 1 21 ? 64.494 59.482 -1.561 1.00 36.10 626 GLU C N 1
ATOM 1892 C CA . GLU C 1 21 ? 63.967 59.904 -2.882 1.00 40.63 626 GLU C CA 1
ATOM 1893 C C . GLU C 1 21 ? 62.893 58.973 -3.471 1.00 37.95 626 GLU C C 1
ATOM 1894 O O . GLU C 1 21 ? 62.163 59.373 -4.355 1.00 41.73 626 GLU C O 1
ATOM 1900 N N . CYS C 1 22 ? 62.831 57.728 -3.017 1.00 35.46 627 CYS C N 1
ATOM 1901 C CA . CYS C 1 22 ? 61.897 56.770 -3.577 1.00 34.55 627 CYS C CA 1
ATOM 1902 C C . CYS C 1 22 ? 60.477 57.024 -3.034 1.00 34.13 627 CYS C C 1
ATOM 1903 O O . CYS C 1 22 ? 60.303 57.755 -2.058 1.00 30.60 627 CYS C O 1
ATOM 1906 N N . HIS C 1 23 ? 59.461 56.439 -3.682 1.00 35.59 628 HIS C N 1
ATOM 1907 C CA . HIS C 1 23 ? 58.081 56.750 -3.290 1.00 35.92 628 HIS C CA 1
ATOM 1908 C C . HIS C 1 23 ? 57.787 56.355 -1.834 1.00 33.15 628 HIS C C 1
ATOM 1909 O O . HIS C 1 23 ? 56.966 57.001 -1.173 1.00 32.67 628 HIS C O 1
ATOM 1916 N N . PHE C 1 24 ? 58.513 55.353 -1.320 1.00 30.21 629 PHE C N 1
ATOM 1917 C CA . PHE C 1 24 ? 58.358 54.942 0.061 1.00 28.90 629 PHE C CA 1
ATOM 1918 C C . PHE C 1 24 ? 59.058 55.887 1.038 1.00 27.58 629 PHE C C 1
ATOM 1919 O O . PHE C 1 24 ? 58.491 56.209 2.085 1.00 28.13 629 PHE C O 1
ATOM 1927 N N . CYS C 1 25 ? 60.255 56.346 0.697 1.00 25.02 630 CYS C N 1
ATOM 1928 C CA . CYS C 1 25 ? 60.946 57.317 1.523 1.00 25.02 630 CYS C CA 1
ATOM 1929 C C . CYS C 1 25 ? 60.170 58.649 1.623 1.00 26.23 630 CYS C C 1
ATOM 1930 O O . CYS C 1 25 ? 60.026 59.217 2.739 1.00 23.64 630 CYS C O 1
ATOM 1933 N N . LYS C 1 26 ? 59.645 59.123 0.491 1.00 28.28 631 LYS C N 1
ATOM 1934 C CA . LYS C 1 26 ? 58.874 60.394 0.468 1.00 31.84 631 LYS C CA 1
ATOM 1935 C C . LYS C 1 26 ? 57.630 60.315 1.316 1.00 29.15 631 LYS C C 1
ATOM 1936 O O . LYS C 1 26 ? 57.177 61.334 1.842 1.00 27.85 631 LYS C O 1
ATOM 1942 N N . ASP C 1 27 ? 57.072 59.115 1.448 1.00 27.70 632 ASP C N 1
ATOM 1943 C CA . ASP C 1 27 ? 55.898 58.932 2.271 1.00 28.09 632 ASP C CA 1
ATOM 1944 C C . ASP C 1 27 ? 56.213 58.953 3.784 1.00 27.96 632 ASP C C 1
ATOM 1945 O O . ASP C 1 27 ? 55.301 59.195 4.602 1.00 29.16 632 ASP C O 1
ATOM 1950 N N . MET C 1 28 ? 57.473 58.709 4.156 1.00 25.47 633 MET C N 1
ATOM 1951 C CA . MET C 1 28 ? 57.858 58.648 5.573 1.00 24.85 633 MET C CA 1
ATOM 1952 C C . MET C 1 28 ? 57.784 60.017 6.215 1.00 25.07 633 MET C C 1
ATOM 1953 O O . MET C 1 28 ? 58.160 61.028 5.614 1.00 23.67 633 MET C O 1
ATOM 1958 N N . LYS C 1 29 ? 57.317 60.038 7.456 1.00 27.29 634 LYS C N 1
ATOM 1959 C CA . LYS C 1 29 ? 57.329 61.257 8.269 1.00 29.47 634 LYS C CA 1
ATOM 1960 C C . LYS C 1 29 ? 58.719 61.846 8.363 1.00 27.73 634 LYS C C 1
ATOM 1961 O O . LYS C 1 29 ? 58.869 63.046 8.239 1.00 27.46 634 LYS C O 1
ATOM 1967 N N . LYS C 1 30 ? 59.743 61.012 8.492 1.00 26.79 635 LYS C N 1
ATOM 1968 C CA . LYS C 1 30 ? 61.092 61.554 8.608 1.00 29.71 635 LYS C CA 1
ATOM 1969 C C . LYS C 1 30 ? 61.544 62.323 7.342 1.00 28.40 635 LYS C C 1
ATOM 1970 O O . LYS C 1 30 ? 62.497 63.106 7.431 1.00 29.31 635 LYS C O 1
ATOM 1976 N N . PHE C 1 31 ? 60.864 62.129 6.193 1.00 24.72 636 PHE C N 1
ATOM 1977 C CA . PHE C 1 31 ? 61.117 62.946 4.989 1.00 25.15 636 PHE C CA 1
ATOM 1978 C C . PHE C 1 31 ? 59.954 63.915 4.648 1.00 25.48 636 PHE C C 1
ATOM 1979 O O . PHE C 1 31 ? 59.889 64.453 3.553 1.00 25.20 636 PHE C O 1
ATOM 1987 N N . GLY C 1 32 ? 59.064 64.145 5.607 1.00 24.17 637 GLY C N 1
ATOM 1988 C CA . GLY C 1 32 ? 58.022 65.127 5.439 1.00 24.99 637 GLY C CA 1
ATOM 1989 C C . GLY C 1 32 ? 56.715 64.609 4.866 1.00 25.24 637 GLY C C 1
ATOM 1990 O O . GLY C 1 32 ? 55.828 65.389 4.648 1.00 26.68 637 GLY C O 1
ATOM 1991 N N . GLY C 1 33 ? 56.585 63.303 4.644 1.00 24.69 638 GLY C N 1
ATOM 1992 C CA . GLY C 1 33 ? 55.343 62.733 4.089 1.00 25.05 638 GLY C CA 1
ATOM 1993 C C . GLY C 1 33 ? 54.390 62.314 5.187 1.00 26.96 638 GLY C C 1
ATOM 1994 O O . GLY C 1 33 ? 54.699 62.474 6.368 1.00 27.50 638 GLY C O 1
ATOM 1995 N N . PRO C 1 34 ? 53.217 61.763 4.811 1.00 28.79 639 PRO C N 1
ATOM 1996 C CA . PRO C 1 34 ? 52.154 61.490 5.790 1.00 31.61 639 PRO C CA 1
ATOM 1997 C C . PRO C 1 34 ? 52.325 60.184 6.586 1.00 33.21 639 PRO C C 1
ATOM 1998 O O . PRO C 1 34 ? 51.606 59.965 7.559 1.00 33.37 639 PRO C O 1
ATOM 2002 N N . GLY C 1 35 ? 53.255 59.331 6.173 1.00 32.90 640 GLY C N 1
ATOM 2003 C CA . GLY C 1 35 ? 53.504 58.065 6.874 1.00 35.20 640 GLY C CA 1
ATOM 2004 C C . GLY C 1 35 ? 52.375 57.046 6.736 1.00 38.92 640 GLY C C 1
ATOM 2005 O O . GLY C 1 35 ? 52.065 56.339 7.686 1.00 39.88 640 GLY C O 1
ATOM 2006 N N . ARG C 1 36 ? 51.771 56.970 5.550 1.00 41.80 641 ARG C N 1
ATOM 2007 C CA . ARG C 1 36 ? 50.640 56.075 5.309 1.00 48.02 641 ARG C CA 1
ATOM 2008 C C . ARG C 1 36 ? 51.016 54.701 4.695 1.00 45.78 641 ARG C C 1
ATOM 2009 O O . ARG C 1 36 ? 50.408 53.684 5.029 1.00 47.18 641 ARG C O 1
ATOM 2017 N N . MET C 1 37 ? 51.991 54.685 3.798 1.00 42.40 642 MET C N 1
ATOM 2018 C CA . MET C 1 37 ? 52.441 53.437 3.161 1.00 43.05 642 MET C CA 1
ATOM 2019 C C . MET C 1 37 ? 53.153 52.455 4.121 1.00 41.04 642 MET C C 1
ATOM 2020 O O . MET C 1 37 ? 53.020 51.250 3.963 1.00 41.02 642 MET C O 1
ATOM 2025 N N . LYS C 1 38 ? 53.918 52.966 5.084 1.00 38.88 643 LYS C N 1
ATOM 2026 C CA . LYS C 1 38 ? 54.659 52.111 6.031 1.00 39.39 643 LYS C CA 1
ATOM 2027 C C . LYS C 1 38 ? 55.539 51.045 5.359 1.00 37.78 643 LYS C C 1
ATOM 2028 O O . LYS C 1 38 ? 55.657 49.935 5.867 1.00 39.03 643 LYS C O 1
ATOM 2034 N N . GLN C 1 39 ? 56.158 51.370 4.225 1.00 36.91 644 GLN C N 1
ATOM 2035 C CA . GLN C 1 39 ? 57.110 50.438 3.581 1.00 35.86 644 GLN C CA 1
ATOM 2036 C C . GLN C 1 39 ? 58.533 50.985 3.674 1.00 30.69 644 GLN C C 1
ATOM 2037 O O . GLN C 1 39 ? 58.745 52.199 3.721 1.00 27.11 644 GLN C O 1
ATOM 2043 N N . SER C 1 40 ? 59.508 50.096 3.664 1.00 28.32 645 SER C N 1
ATOM 2044 C CA . SER C 1 40 ? 60.909 50.521 3.731 1.00 27.52 645 SER C CA 1
ATOM 2045 C C . SER C 1 40 ? 61.385 51.038 2.407 1.00 26.27 645 SER C C 1
ATOM 2046 O O . SER C 1 40 ? 60.784 50.788 1.361 1.00 26.72 645 SER C O 1
ATOM 2049 N N . CYS C 1 41 ? 62.475 51.787 2.473 1.00 25.20 646 CYS C N 1
ATOM 2050 C CA . CYS C 1 41 ? 63.144 52.306 1.315 1.00 25.20 646 CYS C CA 1
ATOM 2051 C C . CYS C 1 41 ? 63.409 51.177 0.302 1.00 27.37 646 CYS C C 1
ATOM 2052 O O . CYS C 1 41 ? 63.887 50.100 0.683 1.00 25.95 646 CYS C O 1
ATOM 2055 N N . ILE C 1 42 ? 63.126 51.431 -0.976 1.00 28.24 647 ILE C N 1
ATOM 2056 C CA . ILE C 1 42 ? 63.413 50.436 -2.022 1.00 30.07 647 ILE C CA 1
ATOM 2057 C C . ILE C 1 42 ? 64.925 50.111 -2.120 1.00 29.96 647 ILE C C 1
ATOM 2058 O O . ILE C 1 42 ? 65.297 49.062 -2.641 1.00 28.48 647 ILE C O 1
ATOM 2063 N N . MET C 1 43 ? 65.795 50.999 -1.618 1.00 29.24 648 MET C N 1
ATOM 2064 C CA . MET C 1 43 ? 67.235 50.702 -1.624 1.00 28.84 648 MET C CA 1
ATOM 2065 C C . MET C 1 43 ? 67.637 49.791 -0.453 1.00 24.87 648 MET C C 1
ATOM 2066 O O . MET C 1 43 ? 68.784 49.381 -0.361 1.00 22.10 648 MET C O 1
ATOM 2071 N N . ARG C 1 44 ? 66.700 49.485 0.443 1.00 23.61 649 ARG C N 1
ATOM 2072 C CA . ARG C 1 44 ? 67.029 48.702 1.636 1.00 24.69 649 ARG C CA 1
ATOM 2073 C C . ARG C 1 44 ? 66.343 47.340 1.677 1.00 25.78 649 ARG C C 1
ATOM 2074 O O . ARG C 1 44 ? 66.012 46.876 2.744 1.00 30.76 649 ARG C O 1
ATOM 2082 N N . GLN C 1 45 ? 66.148 46.704 0.522 1.00 27.33 650 GLN C N 1
ATOM 2083 C CA A GLN C 1 45 ? 65.598 45.356 0.505 0.50 27.90 650 GLN C CA 1
ATOM 2084 C CA B GLN C 1 45 ? 65.609 45.335 0.456 0.50 28.03 650 GLN C CA 1
ATOM 2085 C C . GLN C 1 45 ? 66.732 44.371 0.808 1.00 27.18 650 GLN C C 1
ATOM 2086 O O . GLN C 1 45 ? 67.710 44.267 0.071 1.00 27.73 650 GLN C O 1
ATOM 2097 N N . CYS C 1 46 ? 66.613 43.687 1.942 1.00 26.30 651 CYS C N 1
ATOM 2098 C CA . CYS C 1 46 ? 67.650 42.776 2.382 1.00 24.94 651 CYS C CA 1
ATOM 2099 C C . CYS C 1 46 ? 67.876 41.687 1.356 1.00 29.45 651 CYS C C 1
ATOM 2100 O O . CYS C 1 46 ? 66.915 41.091 0.840 1.00 28.01 651 CYS C O 1
ATOM 2103 N N . ILE C 1 47 ? 69.158 41.421 1.084 1.00 32.01 652 ILE C N 1
ATOM 2104 C CA . ILE C 1 47 ? 69.543 40.456 0.090 1.00 36.34 652 ILE C CA 1
ATOM 2105 C C . ILE C 1 47 ? 69.381 38.975 0.574 1.00 35.92 652 ILE C C 1
ATOM 2106 O O . ILE C 1 47 ? 69.169 38.058 -0.240 1.00 38.48 652 ILE C O 1
ATOM 2111 N N . ALA C 1 48 ? 69.460 38.759 1.882 1.00 31.08 653 ALA C N 1
ATOM 2112 C CA . ALA C 1 48 ? 69.425 37.393 2.461 1.00 29.57 653 ALA C CA 1
ATOM 2113 C C . ALA C 1 48 ? 68.834 37.441 3.864 1.00 25.08 653 ALA C C 1
ATOM 2114 O O . ALA C 1 48 ? 69.574 37.418 4.860 1.00 24.16 653 ALA C O 1
ATOM 2116 N N . PRO C 1 49 ? 67.504 37.551 3.971 1.00 24.21 654 PRO C N 1
ATOM 2117 C CA . PRO C 1 49 ? 66.932 37.724 5.315 1.00 22.49 654 PRO C CA 1
ATOM 2118 C C . PRO C 1 49 ? 67.072 36.463 6.170 1.00 23.68 654 PRO C C 1
ATOM 2119 O O . PRO C 1 49 ? 67.233 35.367 5.639 1.00 22.11 654 PRO C O 1
ATOM 2123 N N . VAL C 1 50 ? 66.980 36.648 7.483 1.00 24.50 655 VAL C N 1
ATOM 2124 C CA . VAL C 1 50 ? 67.279 35.618 8.441 1.00 25.90 655 VAL C CA 1
ATOM 2125 C C . VAL C 1 50 ? 66.076 35.315 9.306 1.00 28.15 655 VAL C C 1
ATOM 2126 O O . VAL C 1 50 ? 65.158 36.133 9.434 1.00 29.66 655 VAL C O 1
ATOM 2130 N N . LEU C 1 51 ? 66.108 34.142 9.925 1.00 27.48 656 LEU C N 1
ATOM 2131 C CA . LEU C 1 51 ? 65.147 33.783 10.925 1.00 29.60 656 LEU C CA 1
ATOM 2132 C C . LEU C 1 51 ? 65.115 34.866 12.028 1.00 28.81 656 LEU C C 1
ATOM 2133 O O . LEU C 1 51 ? 66.139 35.467 12.324 1.00 28.29 656 LEU C O 1
ATOM 2138 N N . PRO C 1 52 ? 63.927 35.137 12.603 1.00 30.12 657 PRO C N 1
ATOM 2139 C CA . PRO C 1 52 ? 63.859 36.064 13.734 1.00 30.80 657 PRO C CA 1
ATOM 2140 C C . PRO C 1 52 ? 64.571 35.506 14.963 1.00 31.52 657 PRO C C 1
ATOM 2141 O O . PRO C 1 52 ? 64.716 34.292 15.093 1.00 32.58 657 PRO C O 1
ATOM 2145 N N . HIS C 1 53 ? 65.000 36.394 15.853 1.00 31.16 658 HIS C N 1
ATOM 2146 C CA . HIS C 1 53 ? 65.798 36.013 17.050 1.00 32.63 658 HIS C CA 1
ATOM 2147 C C . HIS C 1 53 ? 65.078 35.059 18.004 1.00 35.44 658 HIS C C 1
ATOM 2148 O O . HIS C 1 53 ? 65.710 34.428 18.833 1.00 38.19 658 HIS C O 1
ATOM 2155 N N . THR C 1 54 ? 63.754 34.978 17.900 1.00 39.53 659 THR C N 1
ATOM 2156 C CA . THR C 1 54 ? 62.958 34.073 18.720 1.00 38.46 659 THR C CA 1
ATOM 2157 C C . THR C 1 54 ? 62.719 32.726 18.088 1.00 35.13 659 THR C C 1
ATOM 2158 O O . THR C 1 54 ? 61.963 31.947 18.642 1.00 34.59 659 THR C O 1
ATOM 2162 N N . ALA C 1 55 ? 63.321 32.441 16.920 1.00 33.71 660 ALA C N 1
ATOM 2163 C CA . ALA C 1 55 ? 63.116 31.138 16.273 1.00 31.93 660 ALA C CA 1
ATOM 2164 C C . ALA C 1 55 ? 63.743 30.022 17.118 1.00 32.46 660 ALA C C 1
ATOM 2165 O O . ALA C 1 55 ? 64.802 30.198 17.722 1.00 32.99 660 ALA C O 1
ATOM 2167 N N . VAL C 1 56 ? 63.049 28.892 17.170 1.00 32.37 661 VAL C N 1
ATOM 2168 C CA . VAL C 1 56 ? 63.525 27.715 17.892 1.00 33.24 661 VAL C CA 1
ATOM 2169 C C . VAL C 1 56 ? 63.180 26.451 17.122 1.00 31.82 661 VAL C C 1
ATOM 2170 O O . VAL C 1 56 ? 62.343 26.459 16.202 1.00 30.17 661 VAL C O 1
ATOM 2174 N N . CYS C 1 57 ? 63.840 25.366 17.509 1.00 31.77 662 CYS C N 1
ATOM 2175 C CA . CYS C 1 57 ? 63.563 24.059 16.968 1.00 31.29 662 CYS C CA 1
ATOM 2176 C C . CYS C 1 57 ? 62.179 23.577 17.374 1.00 33.83 662 CYS C C 1
ATOM 2177 O O . CYS C 1 57 ? 61.787 23.651 18.530 1.00 36.33 662 CYS C O 1
ATOM 2180 N N . LEU C 1 58 ? 61.448 23.084 16.394 1.00 34.83 663 LEU C N 1
ATOM 2181 C CA . LEU C 1 58 ? 60.112 22.573 16.597 1.00 38.03 663 LEU C CA 1
ATOM 2182 C C . LEU C 1 58 ? 60.084 21.460 17.656 1.00 39.96 663 LEU C C 1
ATOM 2183 O O . LEU C 1 58 ? 59.162 21.378 18.451 1.00 42.70 663 LEU C O 1
ATOM 2188 N N . VAL C 1 59 ? 61.109 20.617 17.651 1.00 40.65 664 VAL C N 1
ATOM 2189 C CA . VAL C 1 59 ? 61.145 19.407 18.460 1.00 43.90 664 VAL C CA 1
ATOM 2190 C C . VAL C 1 59 ? 61.546 19.683 19.895 1.00 45.59 664 VAL C C 1
ATOM 2191 O O . VAL C 1 59 ? 60.806 19.357 20.819 1.00 53.54 664 VAL C O 1
ATOM 2195 N N . CYS C 1 60 ? 62.721 20.266 20.085 1.00 44.60 665 CYS C N 1
ATOM 2196 C CA . CYS C 1 60 ? 63.273 20.459 21.441 1.00 47.42 665 CYS C CA 1
ATOM 2197 C C . CYS C 1 60 ? 62.947 21.829 22.042 1.00 47.14 665 CYS C C 1
ATOM 2198 O O . CYS C 1 60 ? 63.045 22.009 23.253 1.00 49.73 665 CYS C O 1
ATOM 2201 N N . GLY C 1 61 ? 62.555 22.790 21.209 1.00 42.44 666 GLY C N 1
ATOM 2202 C CA . GLY C 1 61 ? 62.164 24.093 21.708 1.00 41.59 666 GLY C CA 1
ATOM 2203 C C . GLY C 1 61 ? 63.324 25.027 21.945 1.00 40.51 666 GLY C C 1
ATOM 2204 O O . GLY C 1 61 ? 63.157 26.044 22.588 1.00 42.96 666 GLY C O 1
ATOM 2205 N N . GLU C 1 62 ? 64.487 24.711 21.388 1.00 39.47 667 GLU C N 1
ATOM 2206 C CA . GLU C 1 62 ? 65.710 25.510 21.604 1.00 41.62 667 GLU C CA 1
ATOM 2207 C C . GLU C 1 62 ? 66.232 26.135 20.309 1.00 38.31 667 GLU C C 1
ATOM 2208 O O . GLU C 1 62 ? 65.959 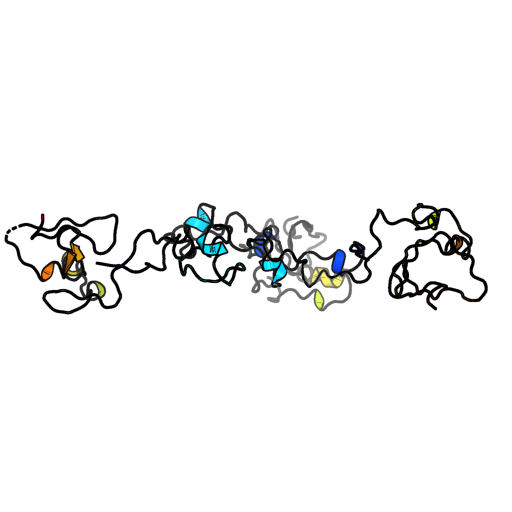25.651 19.196 1.00 34.66 667 GLU C O 1
ATOM 2214 N N . ALA C 1 63 ? 67.035 27.173 20.493 1.00 37.69 668 ALA C N 1
ATOM 2215 C CA . ALA C 1 63 ? 67.621 27.941 19.412 1.00 37.19 668 ALA C CA 1
ATOM 2216 C C . ALA C 1 63 ? 68.810 27.212 18.824 1.00 37.08 668 ALA C C 1
ATOM 2217 O O . ALA C 1 63 ? 69.154 26.112 19.283 1.00 40.93 668 ALA C O 1
ATOM 2219 N N . GLY C 1 64 ? 69.439 27.821 17.819 1.00 35.75 669 GLY C N 1
ATOM 2220 C CA . GLY C 1 64 ? 70.631 27.263 17.189 1.00 37.19 669 GLY C CA 1
ATOM 2221 C C . GLY C 1 64 ? 71.823 27.213 18.134 1.00 42.10 669 GLY C C 1
ATOM 2222 O O . GLY C 1 64 ? 72.046 28.144 18.888 1.00 42.88 669 GLY C O 1
ATOM 2223 N N . LYS C 1 65 ? 72.589 26.114 18.074 1.00 45.17 670 LYS C N 1
ATOM 2224 C CA . LYS C 1 65 ? 73.702 25.860 19.006 1.00 49.15 670 LYS C CA 1
ATOM 2225 C C . LYS C 1 65 ? 75.017 25.494 18.296 1.00 51.52 670 LYS C C 1
ATOM 2226 O O . LYS C 1 65 ? 75.936 24.951 18.914 1.00 55.54 670 LYS C O 1
ATOM 2230 N N . GLU C 1 66 ? 75.114 25.827 17.014 1.00 51.70 671 GLU C N 1
ATOM 2231 C CA . GLU C 1 66 ? 76.255 25.401 16.181 1.00 56.87 671 GLU C CA 1
ATOM 2232 C C . GLU C 1 66 ? 77.641 25.877 16.695 1.00 63.37 671 GLU C C 1
ATOM 2233 O O . GLU C 1 66 ? 78.643 25.143 16.583 1.00 65.93 671 GLU C O 1
ATOM 2239 N N . ASP C 1 67 ? 77.692 27.079 17.278 1.00 65.78 672 ASP C N 1
ATOM 2240 C CA . ASP C 1 67 ? 78.958 27.628 17.798 1.00 71.15 672 ASP C CA 1
ATOM 2241 C C . ASP C 1 67 ? 79.462 26.881 19.052 1.00 74.95 672 ASP C C 1
ATOM 2242 O O . ASP C 1 67 ? 80.627 27.064 19.464 1.00 82.32 672 ASP C O 1
ATOM 2247 N N . THR C 1 68 ? 78.601 26.045 19.652 1.00 70.08 673 THR C N 1
ATOM 2248 C CA . THR C 1 68 ? 78.965 25.264 20.852 1.00 69.92 673 THR C CA 1
ATOM 2249 C C . THR C 1 68 ? 79.540 23.848 20.534 1.00 70.35 673 THR C C 1
ATOM 2250 O O . THR C 1 68 ? 80.142 23.235 21.387 1.00 73.92 673 THR C O 1
ATOM 2254 N N . VAL C 1 69 ? 79.336 23.341 19.319 1.00 68.88 674 VAL C N 1
ATOM 2255 C CA . VAL C 1 69 ? 79.893 22.046 18.915 1.00 69.03 674 VAL C CA 1
ATOM 2256 C C . VAL C 1 69 ? 81.166 22.293 18.096 1.00 71.54 674 VAL C C 1
ATOM 2257 O O . VAL C 1 69 ? 81.274 23.299 17.398 1.00 69.64 674 VAL C O 1
ATOM 2259 N N . GLU C 1 70 ? 82.128 21.375 18.192 1.00 76.97 675 GLU C N 1
ATOM 2260 C CA . GLU C 1 70 ? 83.413 21.504 17.501 1.00 80.28 675 GLU C CA 1
ATOM 2261 C C . GLU C 1 70 ? 83.353 20.983 16.057 1.00 80.38 675 GLU C C 1
ATOM 2262 O O . GLU C 1 70 ? 83.649 21.715 15.113 1.00 80.54 675 GLU C O 1
ATOM 2264 N N . GLU C 1 71 ? 82.957 19.722 15.894 1.00 80.79 676 GLU C N 1
ATOM 2265 C CA . GLU C 1 71 ? 83.017 19.048 14.588 1.00 80.75 676 GLU C CA 1
ATOM 2266 C C . GLU C 1 71 ? 82.033 19.606 13.543 1.00 76.21 676 GLU C C 1
ATOM 2267 O O . GLU C 1 71 ? 80.890 19.945 13.845 1.00 69.19 676 GLU C O 1
ATOM 2269 N N . GLU C 1 72 ? 82.534 19.694 12.317 1.00 79.06 677 GLU C N 1
ATOM 2270 C CA . GLU C 1 72 ? 81.772 20.034 11.119 1.00 77.58 677 GLU C CA 1
ATOM 2271 C C . GLU C 1 72 ? 80.313 19.502 11.113 1.00 70.89 677 GLU C C 1
ATOM 2272 O O . GLU C 1 72 ? 79.331 20.264 10.953 1.00 63.19 677 GLU C O 1
ATOM 2278 N N . GLU C 1 73 ? 80.200 18.190 11.270 1.00 68.49 678 GLU C N 1
ATOM 2279 C CA . GLU C 1 73 ? 78.928 17.496 11.233 1.00 63.04 678 GLU C CA 1
ATOM 2280 C C . GLU C 1 73 ? 78.082 17.880 12.443 1.00 57.33 678 GLU C C 1
ATOM 2281 O O . GLU C 1 73 ? 76.846 18.062 12.321 1.00 51.78 678 GLU C O 1
ATOM 2287 N N . GLY C 1 74 ? 78.747 17.995 13.602 1.00 56.70 679 GLY C N 1
ATOM 2288 C CA . GLY C 1 74 ? 78.101 18.384 14.863 1.00 54.62 679 GLY C CA 1
ATOM 2289 C C . GLY C 1 74 ? 77.419 19.744 14.801 1.00 50.54 679 GLY C C 1
ATOM 2290 O O . GLY C 1 74 ? 76.316 19.925 15.319 1.00 46.06 679 GLY C O 1
ATOM 2291 N N . LYS C 1 75 ? 78.080 20.693 14.142 1.00 51.38 680 LYS C N 1
ATOM 2292 C CA . LYS C 1 75 ? 77.579 22.060 14.021 1.00 49.68 680 LYS C CA 1
ATOM 2293 C C . LYS C 1 75 ? 76.310 22.095 13.197 1.00 43.48 680 LYS C C 1
ATOM 2294 O O . LYS C 1 75 ? 75.326 22.703 13.585 1.00 39.63 680 LYS C O 1
ATOM 2300 N N . PHE C 1 76 ? 76.330 21.429 12.053 1.00 43.88 681 PHE C N 1
ATOM 2301 C CA . PHE C 1 76 ? 75.176 21.446 11.162 1.00 40.46 681 PHE C CA 1
ATOM 2302 C C . PHE C 1 76 ? 73.908 20.896 11.836 1.00 38.05 681 PHE C C 1
ATOM 2303 O O . PHE C 1 76 ? 72.814 21.446 11.658 1.00 34.17 681 PHE C O 1
ATOM 2311 N N . ASN C 1 77 ? 74.058 19.818 12.614 1.00 39.95 682 ASN C N 1
ATOM 2312 C CA . ASN C 1 77 ? 72.917 19.175 13.272 1.00 39.16 682 ASN C CA 1
ATOM 2313 C C . ASN C 1 77 ? 72.308 19.999 14.405 1.00 37.94 682 ASN C C 1
ATOM 2314 O O . ASN C 1 77 ? 71.192 19.728 14.824 1.00 37.27 682 ASN C O 1
ATOM 2319 N N . LEU C 1 78 ? 73.034 21.009 14.881 1.00 38.47 683 LEU C N 1
ATOM 2320 C CA . LEU C 1 78 ? 72.521 21.954 15.878 1.00 38.44 683 LEU C CA 1
ATOM 2321 C C . LEU C 1 78 ? 72.208 23.365 15.316 1.00 37.53 683 LEU C C 1
ATOM 2322 O O . LEU C 1 78 ? 71.940 24.301 16.086 1.00 37.75 683 LEU C O 1
ATOM 2327 N N . MET C 1 79 ? 72.240 23.523 13.991 1.00 36.80 684 MET C N 1
ATOM 2328 C CA . MET C 1 79 ? 71.737 24.745 13.357 1.00 35.53 684 MET C CA 1
ATOM 2329 C C . MET C 1 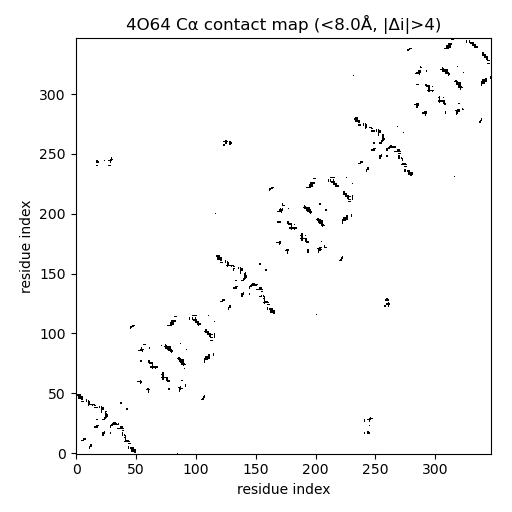79 ? 70.222 24.675 13.278 1.00 31.40 684 MET C C 1
ATOM 2330 O O . MET C 1 79 ? 69.650 23.594 13.198 1.00 30.43 684 MET C O 1
ATOM 2335 N N . LEU C 1 80 ? 69.571 25.821 13.266 1.00 28.26 685 LEU C N 1
ATOM 2336 C CA . LEU C 1 80 ? 68.175 25.870 12.867 1.00 26.76 685 LEU C CA 1
ATOM 2337 C C . LEU C 1 80 ? 68.130 25.849 11.380 1.00 25.49 685 LEU C C 1
ATOM 2338 O O . LEU C 1 80 ? 68.945 26.498 10.725 1.00 27.98 685 LEU C O 1
ATOM 2343 N N . MET C 1 81 ? 67.198 25.063 10.845 1.00 24.40 686 MET C N 1
ATOM 2344 C CA . MET C 1 81 ? 66.957 24.972 9.410 1.00 23.78 686 MET C CA 1
ATOM 2345 C C . MET C 1 81 ? 65.472 25.060 9.153 1.00 22.44 686 MET C C 1
ATOM 2346 O O . MET C 1 81 ? 64.685 24.303 9.735 1.00 22.64 686 MET C O 1
ATOM 2351 N N . GLU C 1 82 ? 65.090 26.002 8.296 1.00 21.73 687 GLU C N 1
ATOM 2352 C CA . GLU C 1 82 ? 63.700 26.205 7.922 1.00 22.42 687 GLU C CA 1
ATOM 2353 C C . GLU C 1 82 ? 63.463 25.545 6.577 1.00 21.94 687 GLU C C 1
ATOM 2354 O O . GLU C 1 82 ? 64.217 25.760 5.613 1.00 20.18 687 GLU C O 1
ATOM 2360 N N . CYS C 1 83 ? 62.420 24.732 6.508 1.00 21.30 688 CYS C N 1
ATOM 2361 C CA . CYS C 1 83 ? 62.086 24.050 5.274 1.00 21.60 688 CYS C CA 1
ATOM 2362 C C . CYS C 1 83 ? 61.396 25.011 4.326 1.00 22.07 688 CYS C C 1
ATOM 2363 O O . CYS C 1 83 ? 60.438 25.698 4.705 1.00 23.11 688 CYS C O 1
ATOM 2366 N N . SER C 1 84 ? 61.877 25.046 3.089 1.00 22.78 689 SER C N 1
ATOM 2367 C CA . SER C 1 84 ? 61.261 25.873 2.032 1.00 24.26 689 SER C CA 1
ATOM 2368 C C . SER C 1 84 ? 59.917 25.324 1.560 1.00 24.55 689 SER C C 1
ATOM 2369 O O . SER C 1 84 ? 59.188 26.043 0.910 1.00 27.33 689 SER C O 1
ATOM 2372 N N . ILE C 1 85 ? 59.603 24.057 1.870 1.00 23.99 690 ILE C N 1
ATOM 2373 C CA A ILE C 1 85 ? 58.341 23.425 1.443 0.70 25.83 690 ILE C CA 1
ATOM 2374 C CA B ILE C 1 85 ? 58.346 23.437 1.440 0.30 24.87 690 ILE C CA 1
ATOM 2375 C C . ILE C 1 85 ? 57.311 23.468 2.572 1.00 25.18 690 ILE C C 1
ATOM 2376 O O . ILE C 1 85 ? 56.255 23.999 2.398 1.00 25.96 690 ILE C O 1
ATOM 2385 N N . CYS C 1 86 ? 57.636 22.899 3.741 1.00 23.32 691 CYS C N 1
ATOM 2386 C CA . CYS C 1 86 ? 56.648 22.818 4.835 1.00 24.44 691 CYS C CA 1
ATOM 2387 C C . CYS C 1 86 ? 56.788 23.919 5.865 1.00 24.34 691 CYS C C 1
ATOM 2388 O O . CYS C 1 86 ? 55.911 24.070 6.725 1.00 24.45 691 CYS C O 1
ATOM 2391 N N . ASN C 1 87 ? 57.885 24.685 5.795 1.00 23.25 692 ASN C N 1
ATOM 2392 C CA . ASN C 1 87 ? 58.115 25.810 6.727 1.00 24.76 692 ASN C CA 1
ATOM 2393 C C . ASN C 1 87 ? 58.368 25.454 8.184 1.00 23.80 692 ASN C C 1
ATOM 2394 O O . ASN C 1 87 ? 58.416 26.350 9.029 1.00 23.26 692 ASN C O 1
ATOM 2399 N N . GLU C 1 88 ? 58.543 24.171 8.495 1.00 23.24 693 GLU C N 1
ATOM 2400 C CA . GLU C 1 88 ? 58.980 23.797 9.851 1.00 24.03 693 GLU C CA 1
ATOM 2401 C C . GLU C 1 88 ? 60.425 24.253 10.056 1.00 22.35 693 GLU C C 1
ATOM 2402 O O . GLU C 1 88 ? 61.245 24.222 9.119 1.00 21.00 693 GLU C O 1
ATOM 2408 N N . ILE C 1 89 ? 60.700 24.731 11.261 1.00 23.87 694 ILE C N 1
ATOM 2409 C CA . ILE C 1 89 ? 62.054 25.087 11.687 1.00 23.80 694 ILE C CA 1
ATOM 2410 C C . ILE C 1 89 ? 62.499 24.030 12.701 1.00 25.51 694 ILE C C 1
ATOM 2411 O O . ILE C 1 89 ? 61.826 23.799 13.715 1.00 26.84 694 ILE C O 1
ATOM 2416 N N . ILE C 1 90 ? 63.668 23.452 12.447 1.00 26.24 695 ILE C N 1
ATOM 2417 C CA A ILE C 1 90 ? 64.103 22.277 13.155 0.70 27.87 695 ILE C CA 1
ATOM 2418 C CA B ILE C 1 90 ? 64.107 22.276 13.159 0.30 26.90 695 ILE C CA 1
ATOM 2419 C C . ILE C 1 90 ? 65.647 22.223 13.193 1.00 26.94 695 ILE C C 1
ATOM 2420 O O . ILE C 1 90 ? 66.319 22.714 12.279 1.00 24.97 695 ILE C O 1
ATOM 2429 N N . HIS C 1 91 ? 66.206 21.664 14.269 1.00 27.96 696 HIS C N 1
ATOM 2430 C CA . HIS C 1 91 ? 67.605 21.215 14.257 1.00 27.71 696 HIS C CA 1
ATOM 2431 C C . HIS C 1 91 ? 67.640 19.937 13.415 1.00 27.80 696 HIS C C 1
ATOM 2432 O O . HIS C 1 91 ? 66.914 18.982 13.710 1.00 26.85 696 HIS C O 1
ATOM 2439 N N . PRO C 1 92 ? 68.511 19.876 12.404 1.00 28.61 697 PRO C N 1
ATOM 2440 C CA . PRO C 1 92 ? 68.602 18.600 11.665 1.00 29.79 697 PRO C CA 1
ATOM 2441 C C . PRO C 1 92 ? 68.890 17.351 12.561 1.00 32.88 697 PRO C C 1
ATOM 2442 O O . PRO C 1 92 ? 68.497 16.250 12.211 1.00 34.27 697 PRO C O 1
ATOM 2446 N N . GLY C 1 93 ? 69.571 17.532 13.690 1.00 35.20 698 GLY C N 1
ATOM 2447 C CA . GLY C 1 93 ? 69.879 16.404 14.588 1.00 37.59 698 GLY C CA 1
ATOM 2448 C C . GLY C 1 93 ? 68.694 15.969 15.453 1.00 37.93 698 GLY C C 1
ATOM 2449 O O . GLY C 1 93 ? 68.749 14.920 16.111 1.00 39.05 698 GLY C O 1
ATOM 2450 N N . CYS C 1 94 ? 67.622 16.768 15.445 1.00 35.62 699 CYS C N 1
ATOM 2451 C CA . CYS C 1 94 ? 66.416 16.450 16.195 1.00 37.80 699 CYS C CA 1
ATOM 2452 C C . CYS C 1 94 ? 65.394 15.668 15.396 1.00 39.00 699 CYS C C 1
ATOM 2453 O O . CYS C 1 94 ? 64.307 15.409 15.886 1.00 42.25 699 CYS C O 1
ATOM 2456 N N . LEU C 1 95 ? 65.756 15.260 14.195 1.00 39.19 700 LEU C N 1
ATOM 2457 C CA . LEU C 1 95 ? 64.867 14.523 13.336 1.00 42.50 700 LEU C CA 1
ATOM 2458 C C . LEU C 1 95 ? 65.647 13.337 12.818 1.00 47.64 700 LEU C C 1
ATOM 2459 O O . LEU C 1 95 ? 66.637 13.522 12.119 1.00 50.40 700 LEU C O 1
ATOM 2464 N N . LYS C 1 96 ? 65.233 12.125 13.180 1.00 52.05 701 LYS C N 1
ATOM 2465 C CA . LYS C 1 96 ? 65.832 10.902 12.617 1.00 57.23 701 LYS C CA 1
ATOM 2466 C C . LYS C 1 96 ? 64.839 10.238 11.680 1.00 60.33 701 LYS C C 1
ATOM 2467 O O . LYS C 1 96 ? 64.138 9.308 12.077 1.00 64.83 701 LYS C O 1
ATOM 2469 N N . ILE C 1 97 ? 64.773 10.734 10.442 1.00 59.95 702 ILE C N 1
ATOM 2470 C CA . ILE C 1 97 ? 63.926 10.138 9.376 1.00 65.20 702 ILE C CA 1
ATOM 2471 C C . ILE C 1 97 ? 64.644 8.936 8.722 1.00 70.62 702 ILE C C 1
ATOM 2472 O O . ILE C 1 97 ? 65.864 8.969 8.503 1.00 69.90 702 ILE C O 1
ATOM 2477 N N . LYS C 1 98 ? 63.875 7.886 8.408 1.00 76.47 703 LYS C N 1
ATOM 2478 C CA . LYS C 1 98 ? 64.428 6.653 7.815 1.00 84.93 703 LYS C CA 1
ATOM 2479 C C . LYS C 1 98 ? 64.948 6.890 6.381 1.00 86.17 703 LYS C C 1
ATOM 2480 O O . LYS C 1 98 ? 64.156 7.101 5.449 1.00 89.77 703 LYS C O 1
ATOM 2482 N N . GLU C 1 99 ? 66.281 6.884 6.234 1.00 83.32 704 GLU C N 1
ATOM 2483 C CA . GLU C 1 99 ? 66.956 6.940 4.928 1.00 79.95 704 GLU C CA 1
ATOM 2484 C C . GLU C 1 99 ? 66.600 8.176 4.080 1.00 74.04 704 GLU C C 1
ATOM 2485 O O . GLU C 1 99 ? 66.644 8.122 2.857 1.00 78.43 704 GLU C O 1
ATOM 2487 N N . SER C 1 100 ? 66.250 9.278 4.725 1.00 66.60 705 SER C N 1
ATOM 2488 C CA . SER C 1 100 ? 65.941 10.513 4.009 1.00 61.83 705 SER C CA 1
ATOM 2489 C C . SER C 1 100 ? 66.715 11.637 4.636 1.00 56.78 705 SER C C 1
ATOM 2490 O O . SER C 1 100 ? 66.545 11.932 5.816 1.00 55.83 705 SER C O 1
ATOM 2492 N N . GLU C 1 101 ? 67.588 12.249 3.854 1.00 53.33 706 GLU C N 1
ATOM 2493 C CA . GLU C 1 101 ? 68.250 13.453 4.277 1.00 50.41 706 GLU C CA 1
ATOM 2494 C C . GLU C 1 101 ? 67.657 14.674 3.557 1.00 44.40 706 GLU C C 1
ATOM 2495 O O . GLU C 1 101 ? 66.917 14.555 2.573 1.00 44.54 706 GLU C O 1
ATOM 2501 N N . GLY C 1 102 ? 67.970 15.842 4.084 1.00 39.40 707 GLY C N 1
ATOM 2502 C CA . GLY C 1 102 ? 67.491 17.093 3.529 1.00 34.89 707 GLY C CA 1
ATOM 2503 C C . GLY C 1 102 ? 68.525 17.682 2.608 1.00 33.44 707 GLY C C 1
ATOM 2504 O O . GLY C 1 102 ? 69.661 17.208 2.546 1.00 34.80 707 GLY C O 1
ATOM 2505 N N . VAL C 1 103 ? 68.133 18.708 1.873 1.00 30.71 708 VAL C N 1
ATOM 2506 C CA . VAL C 1 103 ? 69.005 19.296 0.898 1.00 31.18 708 VAL C CA 1
ATOM 2507 C C . VAL C 1 103 ? 69.098 20.788 1.219 1.00 29.99 708 VAL C C 1
ATOM 2508 O O . VAL C 1 103 ? 68.100 21.494 1.209 1.00 26.74 708 VAL C O 1
ATOM 2512 N N . VAL C 1 104 ? 70.321 21.236 1.527 1.00 31.33 709 VAL C N 1
ATOM 2513 C CA . VAL C 1 104 ? 70.571 22.579 2.003 1.00 31.41 709 VAL C CA 1
ATOM 2514 C C . VAL C 1 104 ? 70.634 23.524 0.827 1.00 33.75 709 VAL C C 1
ATOM 2515 O O . VAL C 1 104 ? 71.347 23.276 -0.126 1.00 37.56 709 VAL C O 1
ATOM 2519 N N . ASN C 1 105 ? 69.868 24.601 0.904 1.00 34.25 710 ASN C N 1
ATOM 2520 C CA . ASN C 1 105 ? 69.978 25.684 -0.036 1.00 38.42 710 ASN C CA 1
ATOM 2521 C C . ASN C 1 105 ? 71.038 26.636 0.472 1.00 42.72 710 ASN C C 1
ATOM 2522 O O . ASN C 1 105 ? 70.842 27.318 1.491 1.00 40.29 710 ASN C O 1
ATOM 2527 N N . ASP C 1 106 ? 72.162 26.686 -0.223 1.00 49.34 711 ASP C N 1
ATOM 2528 C CA . ASP C 1 106 ? 73.309 27.437 0.263 1.00 57.32 711 ASP C CA 1
ATOM 2529 C C . ASP C 1 106 ? 73.216 28.924 -0.056 1.00 58.79 711 ASP C C 1
ATOM 2530 O O . ASP C 1 106 ? 73.967 29.720 0.519 1.00 60.31 711 ASP C O 1
ATOM 2535 N N . GLU C 1 107 ? 72.279 29.301 -0.939 1.00 57.41 712 GLU C N 1
ATOM 2536 C CA . GLU C 1 107 ? 72.072 30.714 -1.300 1.00 58.24 712 GLU C CA 1
ATOM 2537 C C . GLU C 1 107 ? 71.128 31.476 -0.322 1.00 55.19 712 GLU C C 1
ATOM 2538 O O . GLU C 1 107 ? 70.804 32.637 -0.558 1.00 58.74 712 GLU C O 1
ATOM 2540 N N . LEU C 1 108 ? 70.694 30.829 0.765 1.00 47.70 713 LEU C N 1
ATOM 2541 C CA . LEU C 1 108 ? 69.919 31.510 1.814 1.00 43.03 713 LEU C CA 1
ATOM 2542 C C . LEU C 1 108 ? 70.248 30.891 3.174 1.00 38.77 713 LEU C C 1
ATOM 2543 O O . LEU C 1 108 ? 70.452 29.680 3.264 1.00 35.07 713 LEU C O 1
ATOM 2546 N N . PRO C 1 109 ? 70.312 31.724 4.236 1.00 36.89 714 PRO C N 1
ATOM 2547 C CA . PRO C 1 109 ? 70.709 31.220 5.537 1.00 34.33 714 PRO C CA 1
ATOM 2548 C C . PRO C 1 109 ? 69.669 30.300 6.139 1.00 31.26 714 PRO C C 1
ATOM 2549 O O . PRO C 1 109 ? 68.447 30.519 5.949 1.00 29.14 714 PRO C O 1
ATOM 2553 N N . ASN C 1 110 ? 70.128 29.254 6.843 1.00 29.25 715 ASN C N 1
ATOM 2554 C CA . ASN C 1 110 ? 69.214 28.404 7.597 1.00 26.19 715 ASN C CA 1
ATOM 2555 C C . ASN C 1 110 ? 68.019 27.945 6.780 1.00 24.90 715 ASN C C 1
ATOM 2556 O O . ASN C 1 110 ? 66.849 28.030 7.241 1.00 23.73 715 ASN C O 1
ATOM 2561 N N . CYS C 1 111 ? 68.302 27.460 5.571 1.00 25.14 716 CYS C N 1
ATOM 2562 C CA . CYS C 1 111 ? 67.270 27.112 4.620 1.00 25.04 716 CYS C CA 1
ATOM 2563 C C . CYS C 1 111 ? 67.572 25.786 3.931 1.00 25.67 716 CYS C C 1
ATOM 2564 O O . CYS C 1 111 ? 68.704 25.568 3.463 1.00 26.55 716 CYS C O 1
ATOM 2567 N N . TRP C 1 112 ? 66.558 24.901 3.870 1.00 24.00 717 TRP C N 1
ATOM 2568 C CA . TRP C 1 112 ? 66.680 23.588 3.176 1.00 24.65 717 TRP C CA 1
ATOM 2569 C C . TRP C 1 112 ? 65.346 23.011 2.755 1.00 22.78 717 TRP C C 1
ATOM 2570 O O . TRP C 1 112 ? 64.298 23.555 3.084 1.00 21.15 717 TRP C O 1
ATOM 2581 N N . GLU C 1 113 ? 65.388 21.935 1.978 1.00 24.49 718 GLU C N 1
ATOM 2582 C CA . GLU C 1 113 ? 64.232 21.026 1.876 1.00 26.21 718 GLU C CA 1
ATOM 2583 C C . GLU C 1 113 ? 64.437 19.922 2.877 1.00 25.19 718 GLU C C 1
ATOM 2584 O O . GLU C 1 113 ? 65.393 19.161 2.781 1.00 26.22 718 GLU C O 1
ATOM 2590 N N . CYS C 1 114 ? 63.551 19.834 3.846 1.00 24.72 719 CYS C N 1
ATOM 2591 C CA . CYS C 1 114 ? 63.756 18.915 4.950 1.00 25.30 719 CYS C CA 1
ATOM 2592 C C . CYS C 1 114 ? 63.506 17.475 4.497 1.00 26.83 719 CYS C C 1
ATOM 2593 O O . CYS C 1 114 ? 62.994 17.238 3.399 1.00 25.53 719 CYS C O 1
ATOM 2596 N N . PRO C 1 115 ? 63.918 16.505 5.323 1.00 27.92 720 PRO C N 1
ATOM 2597 C CA . PRO C 1 115 ? 63.790 15.112 4.976 1.00 29.27 720 PRO C CA 1
ATOM 2598 C C . PRO C 1 115 ? 62.355 14.625 4.839 1.00 29.08 720 PRO C C 1
ATOM 2599 O O . PRO C 1 115 ? 62.122 13.644 4.166 1.00 31.53 720 PRO C O 1
ATOM 2603 N N . LYS C 1 116 ? 61.407 15.296 5.482 1.00 27.56 721 LYS C N 1
ATOM 2604 C CA . LYS C 1 116 ? 59.993 14.940 5.327 1.00 29.15 721 LYS C CA 1
ATOM 2605 C C . LYS C 1 116 ? 59.475 15.329 3.935 1.00 29.30 721 LYS C C 1
ATOM 2606 O O . LYS C 1 116 ? 58.537 14.692 3.407 1.00 30.88 721 LYS C O 1
ATOM 2612 N N . CYS C 1 117 ? 60.083 16.358 3.341 1.00 26.78 722 CYS C N 1
ATOM 2613 C CA . CYS C 1 117 ? 59.599 16.930 2.086 1.00 28.75 722 CYS C CA 1
ATOM 2614 C C . CYS C 1 117 ? 60.431 16.578 0.860 1.00 31.34 722 CYS C C 1
ATOM 2615 O O . CYS C 1 117 ? 59.894 16.499 -0.248 1.00 34.88 722 CYS C O 1
ATOM 2618 N N . ASN C 1 118 ? 61.723 16.342 1.041 1.00 32.02 723 ASN C N 1
ATOM 2619 C CA . ASN C 1 118 ? 62.606 16.108 -0.098 1.00 33.67 723 ASN C CA 1
ATOM 2620 C C . ASN C 1 118 ? 62.339 14.766 -0.791 1.00 36.73 723 ASN C C 1
ATOM 2621 O O . ASN C 1 118 ? 62.049 13.781 -0.125 1.00 38.89 723 ASN C O 1
#

InterPro domains:
  IPR001810 F-box domain [PF12937] (1068-1107)
  IPR001965 Zinc finger, PHD-type [SM00249] (661-723)
  IPR002857 Zinc finger, CXXC-type [PF02008] (607-651)
  IPR002857 Zinc finger, CXXC-type [PS51058] (606-652)
  IPR003347 JmjC domain [PS51184] (178-346)
  IPR003347 JmjC domain [SM00558] (178-346)
  IPR006553 Leucine-rich repeat, cysteine-containing subtype [SM00367] (1148-1170)
  IPR006553 Leucine-rich repeat, cysteine-containing subtype [SM00367] (1172-1197)
  IPR006553 Leucine-rich repeat, cysteine-containing subtype [SM00367] (1212-1236)
  IPR006553 Leucine-rich repeat, cysteine-containing subtype [SM00367] (1237-1262)
  IPR006553 Leucine-rich repeat, cysteine-containing subtype [SM00367] (1267-1291)
  IPR006553 Leucine-rich repeat, cysteine-containing subtype [SM00367] (1292-1317)
  IPR011011 Zinc finger, FYVE/PHD-type [SSF57903] (654-732)
  IPR013083 Zinc finger, RING/FYVE/PHD-type [G3DSA:3.30.40.10] (647-723)
  IPR019787 Zinc finger, PHD-finger [PF16866] (656-722)
  IPR019787 Zinc finger, PHD-finger [PS50016] (659-725)
  IPR032675 Leucine-rich repeat domain superfamily [G3DSA:3.80.10.10] (1062-1327)
  IPR041070 Jumonji, helical domain [PF17811] (334-373)
  IPR041667 Cupin-like domain 8 [PF13621] (142-318)
  IPR050690 JHDM1 Histone Demethylase [PTHR23123] (25-1323)

Sequence (347 aa):
RRRRTRCRKCEACLRTECGECHFCKDMKKFGGPGRMKQSCIMRQQCIAPVLPHTAVCLLVCGEAGKEDTVEEEEGKKFNLMLMECSICNEIIIHPGCLKIKESEGVVNDELPNCWECPKCNRRRRTRRCRKKCEACLRTECGECHFCKDMKKFGGPGRMKQSCIMRQQCIAPVLPHTAVCLVCGEAGKEDTVEEEEGKFNLMLMECSICNEIIHPGCLKIKSEGVVNDELPNCWECPKCNRRRTRRCRKCEACLRTECGECHFCKDMKKFGGPGRMKQSCIMRQQCIAPVLPHTAVCLVCGEAGKEDTVEEEEGKFNLMLMECSIICNEIIIHPGCLKIKESEGVVNDELPNCWECPKCN

Foldseek 3Di:
DDFAAPCPDPLNVDDAPCPDPQNCQDVVSVHVCDVVDGRPSNDHQATHHDPCDAAPQPSHAADLVVDDPPVVSQQRHWAAAPPPGGTHRQVSDDDDPFAWADDPSYPRYIHGRVGD/DDFAAPCPDPLNVDDAPLPDPQNCQDVVNPHPCVPVDGHPSNDHQATHHDPCDAAPQPRHAADLVVDDDPVVSQQRHWAAEPPPGHTHRNVSDDDVAAWADDPRYPRYIHGRVRD/DDFAAP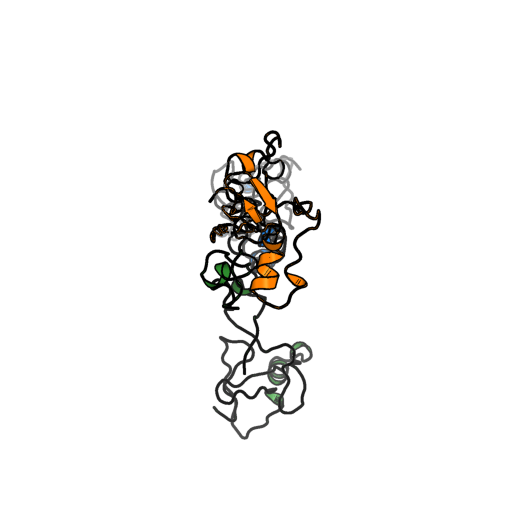CPDPLNVDDAPCPDPQNCCDVVNPHVCDPVDGHPSNDHQATDHDPCDAAPQPNHAADLVVDDDPVSSQQRHWAAEPPPRHTHRVVRDDDDPFQWADDPSYPRYIHGRVGD

Organism: Homo sapiens (NCBI:txid9606)

CATH classification: 3.30.40.10

GO terms:
  GO:0051864 histone H3K36 demethylase activity (F, IDA)
  GO:0005634 nucleus (C, IDA)
  GO:0008270 zinc ion binding (F, IDA)
  GO:0045322 unmethylated CpG binding (F, IDA)
  GO:0005694 chromosome (C, EXP)
  GO:0140680 histone H3K36me/H3K36me2 demethylase activity (F, EXP)
  GO:0005654 nucleoplasm (C, TAS)
  GO: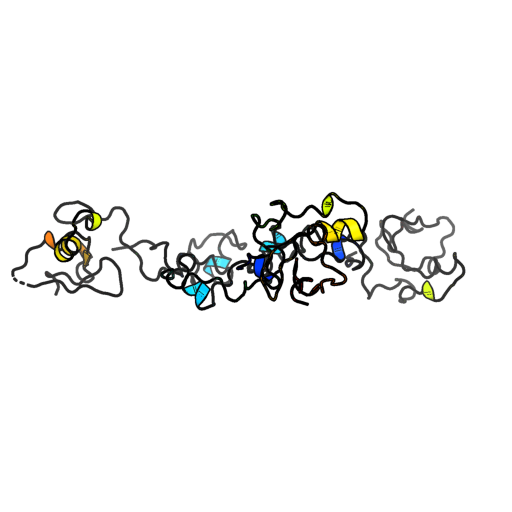0032452 histone demethylase activity (F, TAS)
  GO:0005515 protein binding (F, IPI)
  GO:0005654 nucleoplasm (C, IDA)
  GO:0031519 PcG protein complex (C, IDA)
  GO:0006338 chromatin remodeling (P, IDA)

B-factor: mean 38.18, std 13.85, range [14.28, 103.26]

Solvent-accessible surface area: 21792 Å² total; per-residue (Å²): 83,145,63,48,50,28,162,126,22,79,12,9,128,93,111,46,23,1,116,13,116,48,0,119,12,27,142,83,9,30,12,67,17,98,101,166,95,41,0,88,96,42,101,26,121,26,47,46,19,48,177,96,12,67,1,90,85,58,42,89,41,28,76,50,124,101,40,162,72,134,135,24,54,64,40,57,52,15,3,14,0,65,98,53,75,63,30,4,2,13,52,44,39,107,78,113,107,28,148,17,84,63,53,127,142,48,44,31,16,8,61,2,14,101,44,101,82,149,50,52,52,27,162,160,10,77,5,8,75,55,107,34,36,2,121,12,121,40,0,107,20,38,81,124,49,74,14,116,37,82,94,97,95,46,0,77,99,37,109,26,124,26,41,45,20,50,177,97,12,70,1,117,100,59,40,88,46,31,72,53,134,104,27,104,69,85,98,27,70,66,52,62,56,13,4,13,0,66,106,51,80,55,31,11,1,12,51,43,38,105,76,133,69,144,18,81,68,45,145,146,49,46,36,8,8,66,3,15,117,43,106,72,154,58,50,47,23,154,129,17,97,14,10,38,32,64,35,38,13,133,15,122,51,0,97,12,38,147,110,50,29,17,65,17,189,93,176,97,43,0,91,96,32,104,28,139,22,52,44,20,50,179,96,12,67,1,106,88,60,41,96,50,34,58,50,129,114,25,103,66,149,134,26,76,66,50,58,58,14,3,17,0,68,108,52,89,50,39,4,2,14,52,45,37,112,71,98,118,34,148,21,84,59,57,136,90,53,42,38,16,8,63,3,14,103,46,107